Protein AF-X1UU98-F1 (afdb_monomer_lite)

pLDDT: mean 72.64, std 19.78, range [29.69, 97.69]

Radius of gyration: 30.03 Å; chains: 1; bounding box: 77×51×91 Å

Structure (mmCIF, N/CA/C/O backbone):
data_AF-X1UU98-F1
#
_entry.id   AF-X1UU98-F1
#
loop_
_atom_site.group_PDB
_atom_site.id
_atom_site.type_symbol
_atom_site.label_atom_id
_atom_site.label_alt_id
_atom_site.label_comp_id
_atom_site.label_asym_id
_atom_site.label_entity_id
_atom_site.label_seq_id
_atom_site.pdbx_PDB_ins_code
_atom_site.Cartn_x
_atom_site.Cartn_y
_atom_site.Cartn_z
_atom_site.occupancy
_atom_site.B_iso_or_equiv
_atom_site.auth_seq_id
_atom_site.auth_comp_id
_atom_site.auth_asym_id
_atom_site.auth_atom_id
_atom_site.pdbx_PDB_model_num
ATOM 1 N N . PRO A 1 1 ? 15.922 -16.861 -29.440 1.00 35.81 1 PRO A N 1
ATOM 2 C CA . PRO A 1 1 ? 16.229 -16.185 -28.161 1.00 35.81 1 PRO A CA 1
ATOM 3 C C . PRO A 1 1 ? 14.905 -15.718 -27.555 1.00 35.81 1 PRO A C 1
ATOM 5 O O . PRO A 1 1 ? 14.599 -14.540 -27.537 1.00 35.81 1 PRO A O 1
ATOM 8 N N . ASP A 1 2 ? 14.076 -16.693 -27.187 1.00 35.41 2 ASP A N 1
ATOM 9 C CA . ASP A 1 2 ? 12.706 -16.476 -26.714 1.00 35.41 2 ASP A CA 1
ATOM 10 C C . ASP A 1 2 ? 12.475 -17.437 -25.549 1.00 35.41 2 ASP A C 1
ATOM 12 O O . ASP A 1 2 ? 11.678 -18.369 -25.625 1.00 35.41 2 ASP A O 1
ATOM 16 N N . THR A 1 3 ? 13.275 -17.284 -24.499 1.00 32.78 3 THR A N 1
ATOM 17 C CA . THR A 1 3 ? 13.065 -17.999 -23.241 1.00 32.78 3 THR A CA 1
ATOM 18 C C . THR A 1 3 ? 12.700 -16.975 -22.182 1.00 32.78 3 THR A C 1
ATOM 20 O O . THR A 1 3 ? 13.542 -16.118 -21.908 1.00 32.78 3 THR A O 1
ATOM 23 N N . PRO A 1 4 ? 11.493 -17.042 -21.591 1.00 39.41 4 PRO A N 1
ATOM 24 C CA . PRO A 1 4 ? 11.226 -16.325 -20.355 1.00 39.41 4 PRO A CA 1
ATOM 25 C C . PRO A 1 4 ? 12.237 -16.802 -19.307 1.00 39.41 4 PRO A C 1
ATOM 27 O O . PRO A 1 4 ? 12.375 -18.004 -19.067 1.00 39.41 4 PRO A O 1
ATOM 30 N N . PHE A 1 5 ? 12.991 -15.869 -18.733 1.00 39.44 5 PHE A N 1
ATOM 31 C CA . PHE A 1 5 ? 13.773 -16.115 -17.527 1.00 39.44 5 PHE A CA 1
ATOM 32 C C . PHE A 1 5 ? 12.984 -15.552 -16.349 1.00 39.44 5 PHE A C 1
ATOM 34 O O . PHE A 1 5 ? 12.729 -14.350 -16.301 1.00 39.44 5 PHE A O 1
ATOM 41 N N . GLY A 1 6 ? 12.585 -16.436 -15.433 1.00 40.72 6 GLY A N 1
ATOM 42 C CA . GLY A 1 6 ? 11.852 -16.080 -14.222 1.00 40.72 6 GLY A CA 1
ATOM 43 C C . GLY A 1 6 ? 11.025 -17.237 -13.667 1.00 40.72 6 GLY A C 1
ATOM 44 O O . GLY A 1 6 ? 10.451 -18.024 -14.420 1.00 40.72 6 GLY A O 1
ATOM 45 N N . SER A 1 7 ? 10.979 -17.357 -12.343 1.00 44.06 7 SER A N 1
ATOM 46 C CA . SER A 1 7 ? 9.926 -18.083 -11.637 1.00 44.06 7 SER A CA 1
ATOM 47 C C . SER A 1 7 ? 9.093 -17.077 -10.850 1.00 44.06 7 SER A C 1
ATOM 49 O O . SER A 1 7 ? 9.634 -16.186 -10.212 1.00 44.06 7 SER A O 1
ATOM 51 N N . ALA A 1 8 ? 7.777 -17.234 -10.971 1.00 42.72 8 ALA A N 1
ATOM 52 C CA . ALA A 1 8 ? 6.618 -16.650 -10.288 1.00 42.72 8 ALA A CA 1
ATOM 53 C C . ALA A 1 8 ? 6.578 -15.174 -9.766 1.00 42.72 8 ALA A C 1
ATOM 55 O O . ALA A 1 8 ? 5.650 -14.932 -9.006 1.00 42.72 8 ALA A O 1
ATOM 56 N N . THR A 1 9 ? 7.515 -14.238 -10.019 1.00 46.34 9 THR A N 1
ATOM 57 C CA . THR A 1 9 ? 7.273 -12.761 -9.891 1.00 46.34 9 THR A CA 1
ATOM 58 C C . THR A 1 9 ? 8.277 -11.861 -10.658 1.00 46.34 9 THR A C 1
ATOM 60 O O . THR A 1 9 ? 8.446 -10.693 -10.305 1.00 46.34 9 THR A O 1
ATOM 63 N N . GLU A 1 10 ? 8.982 -12.341 -11.685 1.00 46.78 10 GLU A N 1
ATOM 64 C CA . GLU A 1 10 ? 9.707 -11.465 -12.633 1.00 46.78 10 GLU A CA 1
ATOM 65 C C . GLU A 1 10 ? 9.750 -12.123 -14.009 1.00 46.78 10 GLU A C 1
ATOM 67 O O . GLU A 1 10 ? 9.943 -13.334 -14.105 1.00 46.78 10 GLU A O 1
ATOM 72 N N . VAL A 1 11 ? 9.629 -11.317 -15.069 1.00 52.09 11 VAL A N 1
ATOM 73 C CA . VAL A 1 11 ? 10.076 -11.713 -16.409 1.00 52.09 11 VAL A CA 1
ATOM 74 C C . VAL A 1 11 ? 11.003 -10.666 -16.979 1.00 52.09 11 VAL A C 1
ATOM 76 O O . VAL A 1 11 ? 10.609 -9.517 -17.177 1.00 52.09 11 VAL A O 1
ATOM 79 N N . ALA A 1 12 ? 12.202 -11.105 -17.343 1.00 56.75 12 ALA A N 1
ATOM 80 C CA . ALA A 1 12 ? 13.053 -10.370 -18.260 1.00 56.75 12 ALA A CA 1
ATOM 81 C C . ALA A 1 12 ? 12.801 -10.850 -19.696 1.00 56.75 12 ALA A C 1
ATOM 83 O O . ALA A 1 12 ? 12.778 -12.056 -19.970 1.00 56.75 12 ALA A O 1
ATOM 84 N N . THR A 1 13 ? 12.639 -9.909 -20.628 1.00 49.53 13 THR A N 1
ATOM 85 C CA . THR A 1 13 ? 12.682 -10.211 -22.065 1.00 49.53 13 THR A CA 1
ATOM 86 C C . THR A 1 13 ? 13.890 -9.532 -22.678 1.00 49.53 13 THR A C 1
ATOM 88 O O . THR A 1 13 ? 13.996 -8.307 -22.639 1.00 49.53 13 THR A O 1
ATOM 91 N N . GLU A 1 14 ? 14.766 -10.328 -23.281 1.00 52.34 14 GLU A N 1
ATOM 92 C CA . GLU A 1 14 ? 15.944 -9.838 -23.989 1.00 52.34 14 GLU A CA 1
ATOM 93 C C . GLU A 1 14 ? 15.812 -10.112 -25.488 1.00 52.34 14 GLU A C 1
ATOM 95 O O . GLU A 1 14 ? 15.495 -11.222 -25.928 1.00 52.34 14 GLU A O 1
ATOM 100 N N . LYS A 1 15 ? 16.118 -9.095 -26.284 1.00 48.56 15 LYS A N 1
ATOM 101 C CA . LYS A 1 15 ? 16.523 -9.226 -27.686 1.00 48.56 15 LYS A CA 1
ATOM 102 C C . LYS A 1 15 ? 17.927 -8.633 -27.779 1.00 48.56 15 LYS A C 1
ATOM 104 O O . LYS A 1 15 ? 18.286 -7.846 -26.918 1.00 48.56 15 LYS A O 1
ATOM 109 N N . ILE A 1 16 ? 18.734 -9.037 -28.768 1.00 50.56 16 ILE A N 1
ATOM 110 C CA . ILE A 1 16 ? 20.106 -8.515 -28.942 1.00 50.56 16 ILE A CA 1
ATOM 111 C C . ILE A 1 16 ? 20.083 -6.993 -28.752 1.00 50.56 16 ILE A C 1
ATOM 113 O O . ILE A 1 16 ? 19.376 -6.308 -29.489 1.00 50.56 16 ILE A O 1
ATOM 117 N N . ASP A 1 17 ? 20.811 -6.543 -27.732 1.00 55.06 17 ASP A N 1
ATOM 118 C CA . ASP A 1 17 ? 20.984 -5.158 -27.301 1.00 55.06 17 ASP A CA 1
ATOM 119 C C . ASP A 1 17 ? 19.765 -4.467 -26.643 1.00 55.06 17 ASP A C 1
ATOM 121 O O . ASP A 1 17 ? 19.939 -3.406 -26.073 1.00 55.06 17 ASP A O 1
ATOM 125 N N . GLU A 1 18 ? 18.570 -5.066 -26.572 1.00 67.25 18 GLU A N 1
ATOM 126 C CA . GLU A 1 18 ? 17.388 -4.489 -25.899 1.00 67.25 18 GLU A CA 1
ATOM 127 C C . GLU A 1 18 ? 17.042 -5.273 -24.612 1.00 67.25 18 GLU A C 1
ATOM 129 O O . GLU A 1 18 ? 16.647 -6.444 -24.678 1.00 67.25 18 GLU A O 1
ATOM 134 N N . SER A 1 19 ? 17.147 -4.632 -23.438 1.00 71.50 19 SER A N 1
ATOM 135 C CA . SER A 1 19 ? 16.785 -5.231 -22.141 1.00 71.50 19 SER A CA 1
ATOM 136 C C . SER A 1 19 ? 15.526 -4.600 -21.551 1.00 71.50 19 SER A C 1
ATOM 138 O O . SER A 1 19 ? 15.464 -3.384 -21.351 1.00 71.50 19 SER A O 1
ATOM 140 N N . ARG A 1 20 ? 14.539 -5.444 -21.238 1.00 85.12 20 ARG A N 1
ATOM 141 C CA . ARG A 1 20 ? 13.301 -5.073 -20.545 1.00 85.12 20 ARG A CA 1
ATOM 142 C C . ARG A 1 20 ? 13.088 -5.990 -19.355 1.00 85.12 20 ARG A C 1
ATOM 144 O O . ARG A 1 20 ? 13.291 -7.200 -19.483 1.00 85.12 20 ARG A O 1
ATOM 151 N N . SER A 1 21 ? 12.647 -5.434 -18.233 1.00 86.75 21 SER A N 1
ATOM 152 C CA . SER A 1 21 ? 12.260 -6.228 -17.066 1.00 86.75 21 SER A CA 1
ATOM 153 C C . SER A 1 21 ? 10.920 -5.764 -16.507 1.00 86.75 21 SER A C 1
ATOM 155 O O . SER A 1 21 ? 10.651 -4.564 -16.424 1.00 86.75 21 SER A O 1
ATOM 157 N N . LEU A 1 22 ? 10.071 -6.732 -16.174 1.00 90.56 22 LEU A N 1
ATOM 158 C CA . LEU A 1 22 ? 8.720 -6.532 -15.673 1.00 90.56 22 LEU A CA 1
ATOM 159 C C . LEU A 1 22 ? 8.661 -6.895 -14.191 1.00 90.56 22 LEU A C 1
ATOM 161 O O . LEU A 1 22 ? 9.192 -7.927 -13.778 1.00 90.56 22 LEU A O 1
ATOM 165 N N . ILE A 1 23 ? 7.937 -6.097 -13.411 1.00 90.81 23 ILE A N 1
ATOM 166 C CA . ILE A 1 23 ? 7.688 -6.357 -11.993 1.00 90.81 23 ILE A CA 1
ATOM 167 C C . ILE A 1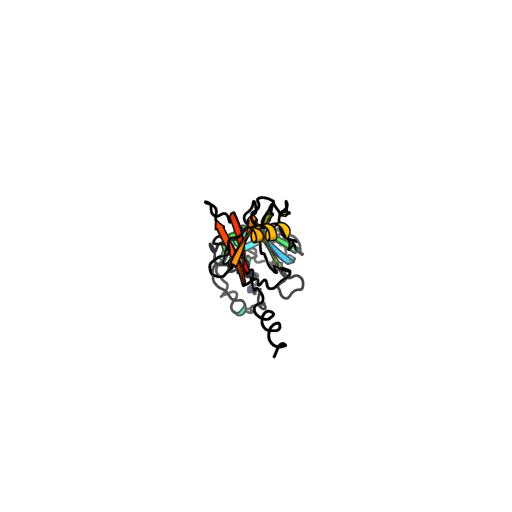 23 ? 6.223 -6.107 -11.646 1.00 90.81 23 ILE A C 1
ATOM 169 O O . ILE A 1 23 ? 5.622 -5.129 -12.090 1.00 90.81 23 ILE A O 1
ATOM 173 N N . HIS A 1 24 ? 5.643 -6.977 -10.824 1.00 92.06 24 HIS A N 1
ATOM 174 C CA . HIS A 1 24 ? 4.277 -6.839 -10.322 1.00 92.06 24 HIS A CA 1
ATOM 175 C C . HIS A 1 24 ? 4.224 -7.190 -8.838 1.00 92.06 24 HIS A C 1
ATOM 177 O O . HIS A 1 24 ? 4.896 -8.114 -8.385 1.00 92.06 24 HIS A O 1
ATOM 183 N N . PHE A 1 25 ? 3.430 -6.422 -8.096 1.00 89.81 25 PHE A N 1
ATOM 184 C CA . PHE A 1 25 ? 3.112 -6.678 -6.699 1.00 89.81 25 PHE A CA 1
ATOM 185 C C . PHE A 1 25 ? 1.601 -6.810 -6.568 1.00 89.81 25 PHE A C 1
ATOM 187 O O . PHE A 1 25 ? 0.848 -6.028 -7.158 1.00 89.81 25 PHE A O 1
ATOM 194 N N . ASP A 1 26 ? 1.174 -7.784 -5.774 1.00 87.75 26 ASP A N 1
ATOM 195 C CA . ASP A 1 26 ? -0.219 -7.909 -5.379 1.00 87.75 26 ASP A CA 1
ATOM 196 C C . ASP A 1 26 ? -0.579 -6.777 -4.405 1.00 87.75 26 ASP A C 1
ATOM 198 O O . ASP A 1 26 ? 0.078 -6.590 -3.380 1.00 87.75 26 ASP A O 1
ATOM 202 N N . LEU A 1 27 ? -1.602 -6.004 -4.766 1.00 83.44 27 LEU A N 1
ATOM 203 C CA . LEU A 1 27 ? -2.121 -4.881 -3.984 1.00 83.44 27 LEU A CA 1
ATOM 204 C C . LEU A 1 27 ? -3.529 -5.160 -3.442 1.00 83.44 27 LEU A C 1
ATOM 206 O O . LEU A 1 27 ? -4.160 -4.238 -2.939 1.00 83.44 27 LEU A O 1
ATOM 210 N N . SER A 1 28 ? -4.017 -6.404 -3.518 1.00 78.00 28 SER A N 1
ATOM 211 C CA . SER A 1 28 ? -5.353 -6.792 -3.035 1.00 78.00 28 SER A CA 1
ATOM 212 C C . SER A 1 28 ? -5.593 -6.404 -1.574 1.00 78.00 28 SER A C 1
ATOM 214 O O . SER A 1 28 ? -6.658 -5.903 -1.234 1.00 78.00 28 SER A O 1
ATOM 216 N N . ASN A 1 29 ? -4.563 -6.490 -0.728 1.00 68.62 29 ASN A N 1
ATOM 217 C CA . ASN A 1 29 ? -4.624 -6.039 0.668 1.00 68.62 29 ASN A CA 1
ATOM 218 C C . ASN A 1 29 ? -4.891 -4.529 0.841 1.00 68.62 29 ASN A C 1
ATOM 220 O O . ASN A 1 29 ? -5.190 -4.104 1.950 1.00 68.62 29 ASN A O 1
ATOM 224 N N . PHE A 1 30 ? -4.757 -3.717 -0.214 1.00 68.31 30 PHE A N 1
ATOM 225 C CA . PHE A 1 30 ? -5.083 -2.286 -0.211 1.00 68.31 30 PHE A CA 1
ATOM 226 C C . PHE A 1 30 ? -6.437 -1.970 -0.861 1.00 68.31 30 PHE A C 1
ATOM 228 O O . PHE A 1 30 ? -6.972 -0.885 -0.637 1.00 68.31 30 PHE A O 1
ATOM 235 N N . THR A 1 31 ? -6.980 -2.887 -1.666 1.00 63.38 31 THR A N 1
ATOM 236 C CA . THR A 1 31 ? -8.241 -2.704 -2.404 1.00 63.38 31 THR A CA 1
ATOM 237 C C . THR A 1 31 ? -9.418 -3.437 -1.754 1.00 63.38 31 THR A C 1
ATOM 239 O O . THR A 1 31 ? -10.550 -2.977 -1.858 1.00 63.38 31 THR A O 1
ATOM 242 N N . ASP A 1 32 ? -9.170 -4.527 -1.021 1.00 55.12 32 ASP A N 1
ATOM 243 C CA . ASP A 1 32 ? -10.199 -5.356 -0.377 1.00 55.12 32 ASP A CA 1
ATOM 244 C C . ASP A 1 32 ? -10.402 -4.997 1.105 1.00 55.12 32 ASP A C 1
ATOM 246 O O . ASP A 1 32 ? -10.281 -5.840 1.998 1.00 55.12 32 ASP A O 1
ATOM 250 N N . PHE A 1 33 ? -10.754 -3.740 1.394 1.00 55.50 33 PHE A N 1
ATOM 251 C CA . PHE A 1 33 ? -11.259 -3.374 2.720 1.00 55.50 33 PHE A CA 1
ATOM 252 C C . PHE A 1 33 ? -12.794 -3.395 2.724 1.00 55.50 33 PHE A C 1
ATOM 254 O O . PHE A 1 33 ? -13.416 -2.417 2.313 1.00 55.50 33 PHE A O 1
ATOM 261 N N . PRO A 1 34 ? -13.447 -4.457 3.244 1.00 47.75 34 PRO A N 1
ATOM 262 C CA . PRO A 1 34 ? -14.905 -4.619 3.172 1.00 47.75 34 PRO A CA 1
ATOM 263 C C . PRO A 1 34 ? -15.712 -3.522 3.890 1.00 47.75 34 PRO A C 1
ATOM 265 O O . PRO A 1 34 ? -16.926 -3.445 3.716 1.00 47.75 34 PRO A O 1
ATOM 268 N N . TYR A 1 35 ? -15.057 -2.667 4.683 1.00 48.00 35 TYR A N 1
ATOM 269 C CA . TYR A 1 35 ? -15.698 -1.624 5.489 1.00 48.00 35 TYR A CA 1
ATOM 270 C C . TYR A 1 35 ? -15.281 -0.190 5.120 1.00 48.00 35 TYR A C 1
ATOM 272 O O . TYR A 1 35 ? -15.937 0.763 5.547 1.00 48.00 35 TYR A O 1
ATOM 280 N N . LEU A 1 36 ? -14.246 -0.016 4.290 1.00 49.19 36 LEU A N 1
ATOM 281 C CA . LEU A 1 36 ? -13.848 1.284 3.750 1.00 49.19 36 LEU A CA 1
ATOM 282 C C . LEU A 1 36 ? -14.448 1.417 2.349 1.00 49.19 36 LEU A C 1
ATOM 284 O O . LEU A 1 36 ? -13.932 0.885 1.377 1.00 49.19 36 LEU A O 1
ATOM 288 N N . HIS A 1 37 ? -15.544 2.167 2.229 1.00 52.00 37 HIS A N 1
ATOM 289 C CA . HIS A 1 37 ? -16.114 2.546 0.926 1.00 52.00 37 HIS A CA 1
ATOM 290 C C . HIS A 1 37 ? -15.257 3.605 0.189 1.00 52.00 37 HIS A C 1
ATOM 292 O O . HIS A 1 37 ? -15.753 4.283 -0.713 1.00 52.00 37 HIS A O 1
ATOM 298 N N . GLN A 1 38 ? -13.992 3.785 0.582 1.00 55.06 38 GLN A N 1
ATOM 299 C CA . GLN A 1 38 ? -13.027 4.657 -0.080 1.00 55.06 38 GLN A CA 1
ATOM 300 C C . GLN A 1 38 ? -11.674 3.950 -0.223 1.00 55.06 38 GLN A C 1
ATOM 302 O O . GLN A 1 38 ? -11.301 3.191 0.674 1.00 55.06 38 GLN A O 1
ATOM 307 N N . PRO A 1 39 ? -10.939 4.199 -1.324 1.00 58.34 39 PRO A N 1
ATOM 308 C CA . PRO A 1 39 ? -9.587 3.686 -1.483 1.00 58.34 39 PRO A CA 1
ATOM 309 C C . PRO A 1 39 ? -8.693 4.172 -0.346 1.00 58.34 39 PRO A C 1
ATOM 311 O O . PRO A 1 39 ? -8.837 5.305 0.108 1.00 58.34 39 PRO A O 1
ATOM 314 N N . VAL A 1 40 ? -7.740 3.341 0.072 1.00 68.00 40 VAL A N 1
ATOM 315 C CA . VAL A 1 40 ? -6.662 3.796 0.954 1.00 68.00 40 VAL A CA 1
ATOM 316 C C . VAL A 1 40 ? -5.903 4.928 0.259 1.00 68.00 40 VAL A C 1
ATOM 318 O O . VAL A 1 40 ? -5.412 4.752 -0.861 1.00 68.00 40 VAL A O 1
ATOM 321 N N . ASP A 1 41 ? -5.782 6.076 0.927 1.00 77.38 41 ASP A N 1
ATOM 322 C CA . ASP A 1 41 ? -4.959 7.178 0.438 1.00 77.38 41 ASP A CA 1
ATOM 323 C C . ASP A 1 41 ? -3.479 6.790 0.554 1.00 77.38 41 ASP A C 1
ATOM 325 O O . ASP A 1 41 ? -2.930 6.587 1.641 1.00 77.38 41 ASP A O 1
ATOM 329 N N . VAL A 1 42 ? -2.834 6.640 -0.603 1.00 85.88 42 VAL A N 1
ATOM 330 C CA . VAL A 1 42 ? -1.399 6.363 -0.706 1.00 85.88 42 VAL A CA 1
ATOM 331 C C . VAL A 1 42 ? -0.637 7.680 -0.572 1.00 85.88 42 VAL A C 1
ATOM 333 O O . VAL A 1 42 ? -0.551 8.443 -1.534 1.00 85.88 42 VAL A O 1
ATOM 336 N N . ASP A 1 43 ? -0.048 7.913 0.600 1.00 86.06 43 ASP A N 1
ATOM 337 C CA . ASP A 1 43 ? 0.777 9.095 0.884 1.00 86.06 43 ASP A CA 1
ATOM 338 C C . ASP A 1 43 ? 2.139 9.009 0.196 1.00 86.06 43 ASP A C 1
ATOM 340 O O . ASP A 1 43 ? 2.614 9.967 -0.418 1.00 86.06 43 ASP A O 1
ATOM 344 N N . GLN A 1 44 ? 2.778 7.840 0.293 1.00 89.00 44 GLN A N 1
ATOM 345 C CA . GLN A 1 44 ? 4.065 7.568 -0.333 1.00 89.00 44 GLN A CA 1
ATOM 346 C C . GLN A 1 44 ? 4.131 6.106 -0.764 1.00 89.00 44 GLN A C 1
ATOM 348 O O . GLN A 1 44 ? 3.712 5.198 -0.045 1.00 89.00 44 GLN A O 1
ATOM 353 N N . SER A 1 45 ? 4.704 5.852 -1.936 1.00 92.75 45 SER A N 1
ATOM 354 C CA . SER A 1 45 ? 5.038 4.500 -2.365 1.00 92.75 45 SER A CA 1
ATOM 355 C C . SER A 1 45 ? 6.415 4.457 -3.009 1.00 92.75 45 SER A C 1
ATOM 357 O O . SER A 1 45 ? 6.694 5.167 -3.975 1.00 92.75 45 SER A O 1
ATOM 359 N N . THR A 1 46 ? 7.264 3.583 -2.476 1.00 94.62 46 THR A N 1
ATOM 360 C CA . THR A 1 46 ? 8.646 3.394 -2.907 1.00 94.62 46 THR A CA 1
ATOM 361 C C . THR A 1 46 ? 8.856 1.950 -3.333 1.00 94.62 46 THR A C 1
ATOM 363 O O . THR A 1 46 ? 8.762 1.025 -2.525 1.00 94.62 46 THR A O 1
ATOM 366 N N . LEU A 1 47 ? 9.206 1.758 -4.599 1.00 93.88 47 LEU A N 1
ATOM 367 C CA . LEU A 1 47 ? 9.707 0.500 -5.121 1.00 93.88 47 LEU A CA 1
ATOM 368 C C . LEU A 1 47 ? 11.215 0.414 -4.860 1.00 93.88 47 LEU A C 1
ATOM 370 O O . LEU A 1 47 ? 11.998 1.187 -5.405 1.00 93.88 47 LEU A O 1
ATOM 374 N N . LYS A 1 48 ? 11.628 -0.537 -4.029 1.00 93.56 48 LYS A N 1
ATOM 375 C CA . LYS A 1 48 ? 13.025 -0.820 -3.714 1.00 93.56 48 LYS A CA 1
ATOM 376 C C . LYS A 1 48 ? 13.508 -2.013 -4.510 1.00 93.56 48 LYS A C 1
ATOM 378 O O . LYS A 1 48 ? 12.977 -3.114 -4.371 1.00 93.56 48 LYS A O 1
ATOM 383 N N . ILE A 1 49 ? 14.565 -1.815 -5.282 1.00 91.25 49 ILE A N 1
ATOM 384 C CA . ILE A 1 49 ? 15.213 -2.881 -6.046 1.00 91.25 49 ILE A CA 1
ATOM 385 C C . ILE A 1 49 ? 16.701 -2.927 -5.730 1.00 91.25 49 ILE A C 1
ATOM 387 O O . ILE A 1 49 ? 17.320 -1.903 -5.444 1.00 91.25 49 ILE A O 1
ATOM 391 N N . TYR A 1 50 ? 17.284 -4.122 -5.772 1.00 89.38 50 TYR A N 1
ATOM 392 C CA . TYR A 1 50 ? 18.718 -4.296 -5.583 1.00 89.38 50 TYR A CA 1
ATOM 393 C C . TYR A 1 50 ? 19.408 -4.423 -6.938 1.00 89.38 50 TYR A C 1
ATOM 395 O O . TYR A 1 50 ? 19.337 -5.459 -7.596 1.00 89.38 50 TYR A O 1
ATOM 403 N N . VAL A 1 51 ? 20.070 -3.351 -7.351 1.00 89.62 51 VAL A N 1
ATOM 404 C CA . VAL A 1 51 ? 20.786 -3.237 -8.619 1.00 89.62 51 VAL A CA 1
ATOM 405 C C . VAL A 1 51 ? 22.081 -4.034 -8.537 1.00 89.62 51 VAL A C 1
ATOM 407 O O . VAL A 1 51 ? 22.926 -3.772 -7.682 1.00 89.62 51 VAL A O 1
ATOM 410 N N . THR A 1 52 ? 22.249 -5.010 -9.420 1.00 87.38 52 THR A N 1
ATOM 411 C CA . THR A 1 52 ? 23.430 -5.885 -9.450 1.00 87.38 52 THR A CA 1
ATOM 412 C C . THR A 1 52 ? 24.455 -5.441 -10.473 1.00 87.38 52 THR A C 1
ATOM 414 O O . THR A 1 52 ? 25.641 -5.727 -10.319 1.00 87.38 52 THR A O 1
ATOM 417 N N . GLU A 1 53 ? 24.014 -4.730 -11.505 1.00 83.88 53 GLU A N 1
ATOM 418 C CA . GLU A 1 53 ? 24.881 -4.286 -12.578 1.00 83.88 53 GLU A CA 1
ATOM 419 C C . GLU A 1 53 ? 24.360 -2.980 -13.174 1.00 83.88 53 GLU A C 1
ATOM 421 O O . GLU A 1 53 ? 23.192 -2.864 -13.544 1.00 83.88 53 GLU A O 1
ATOM 426 N N . VAL A 1 54 ? 25.264 -2.009 -13.275 1.00 81.25 54 VAL A N 1
ATOM 427 C CA . VAL A 1 54 ? 25.065 -0.748 -13.986 1.00 81.25 54 VAL A CA 1
ATOM 428 C C . VAL A 1 54 ? 26.117 -0.711 -15.085 1.00 81.25 54 VAL A C 1
ATOM 430 O O . VAL A 1 54 ? 27.300 -0.514 -14.797 1.00 81.25 54 VAL A O 1
ATOM 433 N N . ARG A 1 55 ? 25.721 -0.957 -16.337 1.00 75.44 55 ARG A N 1
ATOM 434 C CA . ARG A 1 55 ? 26.612 -0.776 -17.488 1.00 75.44 55 ARG A CA 1
ATOM 435 C C . ARG A 1 55 ? 26.337 0.583 -18.105 1.00 75.44 55 ARG A C 1
ATOM 437 O O . ARG A 1 55 ? 25.280 0.809 -18.674 1.00 75.44 55 ARG A O 1
ATOM 444 N N . GLY A 1 56 ? 27.290 1.492 -17.930 1.00 61.59 56 GLY A N 1
ATOM 445 C CA . GLY A 1 56 ? 27.258 2.796 -18.577 1.00 61.59 56 GLY A CA 1
ATOM 446 C C . GLY A 1 56 ? 27.770 2.736 -20.012 1.00 61.59 56 GLY A C 1
ATOM 447 O O . GLY A 1 56 ? 28.460 1.794 -20.416 1.00 61.59 56 GLY A O 1
ATOM 448 N N . HIS A 1 57 ? 27.486 3.806 -20.748 1.00 57.22 57 HIS A N 1
ATOM 449 C CA . HIS A 1 57 ? 28.209 4.133 -21.966 1.00 57.22 57 HIS A CA 1
ATOM 450 C C . HIS A 1 57 ? 29.712 4.215 -21.662 1.00 57.22 57 HIS A C 1
ATOM 452 O O . HIS A 1 57 ? 30.121 4.700 -20.607 1.00 57.22 57 HIS A O 1
ATOM 458 N N . THR A 1 58 ? 30.562 3.784 -22.597 1.00 54.94 58 THR A N 1
ATOM 459 C CA . THR A 1 58 ? 32.013 4.028 -22.501 1.00 54.94 58 THR A CA 1
ATOM 460 C C . THR A 1 58 ? 32.360 5.522 -22.505 1.00 54.94 58 THR A C 1
ATOM 462 O O . THR A 1 58 ? 33.479 5.869 -22.143 1.00 54.94 58 THR A O 1
ATOM 465 N N . ASP A 1 59 ? 31.390 6.381 -22.841 1.00 53.41 59 ASP A N 1
ATOM 466 C CA . ASP A 1 59 ? 31.501 7.834 -22.909 1.00 53.41 59 ASP A CA 1
ATOM 467 C C . ASP A 1 59 ? 30.378 8.500 -22.071 1.00 53.41 59 ASP A C 1
ATOM 469 O O . ASP A 1 59 ? 29.291 8.769 -22.566 1.00 53.41 59 ASP A O 1
ATOM 473 N N . GLU A 1 60 ? 30.645 8.712 -20.779 1.00 51.03 60 GLU A N 1
ATOM 474 C CA . GLU A 1 60 ? 30.059 9.697 -19.833 1.00 51.03 60 GLU A CA 1
ATOM 475 C C . GLU A 1 60 ? 28.530 9.884 -19.647 1.00 51.03 60 GLU A C 1
ATOM 477 O O . GLU A 1 60 ? 28.157 10.638 -18.747 1.00 51.03 60 GLU A O 1
ATOM 482 N N . SER A 1 61 ? 27.623 9.215 -20.364 1.00 57.00 61 SER A N 1
ATOM 483 C CA . SER A 1 61 ? 26.191 9.241 -20.010 1.00 57.00 61 SER A CA 1
ATOM 484 C C . SER A 1 61 ? 25.824 8.093 -19.062 1.00 57.00 61 SER A C 1
ATOM 486 O O . SER A 1 61 ? 26.018 6.913 -19.366 1.00 57.00 61 SER A O 1
ATOM 488 N N . GLU A 1 62 ? 25.320 8.453 -17.879 1.00 63.38 62 GLU A N 1
ATOM 489 C CA . GLU A 1 62 ? 24.706 7.531 -16.915 1.00 63.38 62 GLU A CA 1
ATOM 490 C C . GLU A 1 62 ? 23.606 6.713 -17.616 1.00 63.38 62 GLU A C 1
ATOM 492 O O . GLU A 1 62 ? 22.890 7.284 -18.440 1.00 63.38 62 GLU A O 1
ATOM 497 N N . PRO A 1 63 ? 23.446 5.404 -17.337 1.00 67.75 63 PRO A N 1
ATOM 498 C CA . PRO A 1 63 ? 22.386 4.632 -17.967 1.00 67.75 63 PRO A CA 1
ATOM 499 C C . PRO A 1 63 ? 21.028 5.176 -17.524 1.00 67.75 63 PRO A C 1
ATOM 501 O O . PRO A 1 63 ? 20.672 5.172 -16.338 1.00 67.75 63 PRO A O 1
ATOM 504 N N . GLU A 1 64 ? 20.300 5.674 -18.514 1.00 81.38 64 GLU A N 1
ATOM 505 C CA . GLU A 1 64 ? 18.944 6.179 -18.395 1.00 81.38 64 GLU A CA 1
ATOM 506 C C . GLU A 1 64 ? 17.996 4.987 -18.455 1.00 81.38 64 GLU A C 1
ATOM 508 O O . GLU A 1 64 ? 18.077 4.179 -19.373 1.00 81.38 64 GLU A O 1
ATOM 513 N N . ILE A 1 65 ? 17.107 4.847 -17.479 1.00 86.25 65 ILE A N 1
ATOM 514 C CA . ILE A 1 65 ? 16.088 3.803 -17.481 1.00 86.25 65 ILE A CA 1
ATOM 515 C C . ILE A 1 65 ? 14.731 4.473 -17.427 1.00 86.25 65 ILE A C 1
ATOM 517 O O . ILE A 1 65 ? 14.413 5.228 -16.503 1.00 86.25 65 ILE A O 1
ATOM 521 N N . ASP A 1 66 ? 13.919 4.162 -18.422 1.00 91.69 66 ASP A N 1
ATOM 522 C CA . ASP A 1 66 ? 12.539 4.588 -18.465 1.00 91.69 66 ASP A CA 1
ATOM 523 C C . ASP A 1 66 ? 11.677 3.627 -17.649 1.00 91.69 66 ASP A C 1
ATOM 525 O O . ASP A 1 66 ? 11.725 2.403 -17.823 1.00 91.69 66 ASP A O 1
ATOM 529 N N . LEU A 1 67 ? 10.840 4.200 -16.788 1.00 94.50 67 LEU A N 1
ATOM 530 C CA . LEU A 1 67 ? 9.801 3.486 -16.072 1.00 94.50 67 LEU A CA 1
ATOM 531 C C . LEU A 1 67 ? 8.466 3.654 -16.797 1.00 94.50 67 LEU A C 1
ATOM 533 O O . LEU A 1 67 ? 8.007 4.768 -17.074 1.00 94.50 67 LEU A O 1
ATOM 537 N N . TYR A 1 68 ? 7.801 2.532 -17.041 1.00 96.75 68 TYR A N 1
ATOM 538 C CA . TYR A 1 68 ? 6.470 2.478 -17.625 1.00 96.75 68 TYR A CA 1
ATOM 539 C C . TYR A 1 68 ? 5.500 1.758 -16.690 1.00 96.75 68 TYR A C 1
ATOM 541 O O . TYR A 1 68 ? 5.883 0.849 -15.956 1.00 96.75 68 TYR A O 1
ATOM 549 N N . ARG A 1 69 ? 4.214 2.109 -16.776 1.00 97.38 69 ARG A N 1
ATOM 550 C CA . ARG A 1 69 ? 3.135 1.237 -16.290 1.00 97.38 69 ARG A CA 1
ATOM 551 C C . ARG A 1 69 ? 2.737 0.255 -17.385 1.00 97.38 69 ARG A C 1
ATOM 553 O O . ARG A 1 69 ? 2.693 0.625 -18.564 1.00 97.38 69 ARG A O 1
ATOM 560 N N . ILE A 1 70 ? 2.367 -0.954 -16.990 1.00 97.19 70 ILE A N 1
ATOM 561 C CA . ILE A 1 70 ? 1.852 -1.974 -17.902 1.00 97.19 70 ILE A CA 1
ATOM 562 C C . ILE A 1 70 ? 0.343 -1.763 -18.116 1.00 97.19 70 ILE A C 1
ATOM 564 O O . ILE A 1 70 ? -0.395 -1.471 -17.177 1.00 97.19 70 ILE A O 1
ATOM 568 N N . THR A 1 71 ? -0.128 -1.865 -19.364 1.00 97.69 71 THR A N 1
ATOM 569 C CA . THR A 1 71 ? -1.525 -1.569 -19.755 1.00 97.69 71 THR A CA 1
ATOM 570 C C . THR A 1 71 ? -2.262 -2.735 -20.410 1.00 97.69 71 THR A C 1
ATOM 572 O O . THR A 1 71 ? -3.458 -2.624 -20.675 1.00 97.69 71 THR A O 1
ATOM 575 N N . SER A 1 72 ? -1.595 -3.867 -20.647 1.00 96.12 72 SER A N 1
ATOM 576 C CA . SER A 1 72 ? -2.241 -5.106 -21.093 1.00 96.12 72 SER A CA 1
ATOM 577 C C . SER A 1 72 ? -1.820 -6.290 -20.234 1.00 96.12 72 SER A C 1
ATOM 579 O O . SER A 1 72 ? -0.684 -6.341 -19.767 1.00 96.12 72 SER A O 1
ATOM 581 N N . ALA A 1 73 ? -2.722 -7.256 -20.068 1.00 92.56 73 ALA A N 1
ATOM 582 C CA . ALA A 1 73 ? -2.455 -8.463 -19.298 1.00 92.56 73 ALA A CA 1
ATOM 583 C C . ALA A 1 73 ? -1.202 -9.197 -19.798 1.00 92.56 73 ALA A C 1
ATOM 585 O O . ALA A 1 73 ? -0.935 -9.261 -21.000 1.00 92.56 73 ALA A O 1
ATOM 586 N N . TRP A 1 74 ? -0.470 -9.780 -18.858 1.00 92.06 74 TRP A N 1
ATOM 587 C CA . TRP A 1 74 ? 0.692 -10.614 -19.115 1.00 92.06 74 TRP A CA 1
ATOM 588 C C . TRP A 1 74 ? 0.761 -11.717 -18.063 1.00 92.06 74 TRP A C 1
ATOM 590 O O . TRP A 1 74 ? 0.073 -11.675 -17.045 1.00 92.06 74 TRP A O 1
ATOM 600 N N . ASN A 1 75 ? 1.556 -12.740 -18.341 1.00 84.69 75 ASN A N 1
ATOM 601 C CA . ASN A 1 75 ? 1.878 -13.773 -17.371 1.00 84.69 75 ASN A CA 1
ATOM 602 C C . ASN A 1 75 ? 3.323 -14.190 -17.577 1.00 84.69 75 ASN A C 1
ATOM 604 O O . ASN A 1 75 ? 3.861 -14.079 -18.680 1.00 84.69 75 ASN A O 1
ATOM 608 N N . GLU A 1 76 ? 3.935 -14.710 -16.527 1.00 76.38 76 GLU A N 1
ATOM 609 C CA . GLU A 1 76 ? 5.380 -14.856 -16.542 1.00 76.38 76 GLU A CA 1
ATOM 610 C C . GLU A 1 76 ? 5.888 -15.876 -17.560 1.00 76.38 76 GLU A C 1
ATOM 612 O O . GLU A 1 76 ? 6.894 -15.684 -18.235 1.00 76.38 76 GLU A O 1
ATOM 617 N N . THR A 1 77 ? 5.138 -16.959 -17.727 1.00 79.31 77 THR A N 1
ATOM 618 C CA . THR A 1 77 ? 5.504 -18.048 -18.636 1.00 79.31 77 THR A CA 1
ATOM 619 C C . THR A 1 77 ? 5.271 -17.721 -20.110 1.00 79.31 77 THR A C 1
ATOM 621 O O . THR A 1 77 ? 5.821 -18.387 -20.984 1.00 79.31 77 THR A O 1
ATOM 624 N N . GLY A 1 78 ? 4.421 -16.735 -20.398 1.00 80.75 78 GLY A N 1
ATOM 625 C CA . GLY A 1 78 ? 3.973 -16.382 -21.744 1.00 80.75 78 GLY A CA 1
ATOM 626 C C . GLY A 1 78 ? 4.606 -15.108 -22.290 1.00 80.75 78 GLY A C 1
ATOM 627 O O . GLY A 1 78 ? 4.466 -14.833 -23.483 1.00 80.75 78 GLY A O 1
ATOM 628 N N . THR A 1 79 ? 5.295 -14.337 -21.450 1.00 84.75 79 THR A N 1
ATOM 629 C CA . THR A 1 79 ? 5.963 -13.102 -21.854 1.00 84.75 79 THR A CA 1
ATOM 630 C C . THR A 1 79 ? 7.290 -13.415 -22.551 1.00 84.75 79 THR A C 1
ATOM 632 O O . THR A 1 79 ? 8.212 -13.997 -21.990 1.00 84.75 79 THR A O 1
ATOM 635 N N . THR A 1 80 ? 7.378 -13.018 -23.816 1.00 84.81 80 THR A N 1
ATOM 636 C CA . THR A 1 80 ? 8.566 -13.077 -24.679 1.00 84.81 80 THR A CA 1
ATOM 637 C C . THR A 1 80 ? 8.744 -11.714 -25.335 1.00 84.81 80 THR A C 1
ATOM 639 O O . THR A 1 80 ? 7.862 -10.860 -25.234 1.00 84.81 80 THR A O 1
ATOM 642 N N . TRP A 1 81 ? 9.820 -11.512 -26.096 1.00 83.81 81 TRP A N 1
ATOM 643 C CA . TRP A 1 81 ? 9.993 -10.272 -26.854 1.00 83.81 81 TRP A CA 1
ATOM 644 C C . TRP A 1 81 ? 8.771 -9.920 -27.725 1.00 83.81 81 TRP A C 1
ATOM 646 O O . TRP A 1 81 ? 8.336 -8.766 -27.785 1.00 83.81 81 TRP A O 1
ATOM 656 N N . ASN A 1 82 ? 8.199 -10.926 -28.393 1.00 85.75 82 ASN A N 1
ATOM 657 C CA . ASN A 1 82 ? 7.081 -10.759 -29.324 1.00 85.75 82 ASN A CA 1
ATOM 658 C C . ASN A 1 82 ? 5.711 -10.719 -28.634 1.00 85.75 82 ASN A C 1
ATOM 660 O O . ASN A 1 82 ? 4.747 -10.254 -29.236 1.00 85.75 82 ASN A O 1
ATOM 664 N N . THR A 1 83 ? 5.620 -11.202 -27.394 1.00 88.06 83 THR A N 1
ATOM 665 C CA . THR A 1 83 ? 4.380 -11.271 -26.600 1.00 88.06 83 THR A CA 1
ATOM 666 C C . THR A 1 83 ? 4.409 -10.356 -25.375 1.00 88.06 83 THR A C 1
ATOM 668 O O . THR A 1 83 ? 3.605 -10.523 -24.462 1.00 88.06 83 THR A O 1
ATOM 671 N N . ARG A 1 84 ? 5.332 -9.388 -25.343 1.00 88.94 84 ARG A N 1
ATOM 672 C CA . ARG A 1 84 ? 5.432 -8.394 -24.270 1.00 88.94 84 ARG A CA 1
ATOM 673 C C . ARG A 1 84 ? 4.157 -7.546 -24.175 1.00 88.94 84 ARG A C 1
ATOM 675 O O . ARG A 1 84 ? 3.507 -7.314 -25.203 1.00 88.94 84 ARG A O 1
ATOM 682 N N . PRO A 1 85 ? 3.799 -7.064 -22.978 1.00 93.94 85 PRO A N 1
ATOM 683 C CA . PRO A 1 85 ? 2.602 -6.267 -22.822 1.00 93.94 85 PRO A CA 1
ATOM 684 C C . PRO A 1 85 ? 2.741 -4.870 -23.443 1.00 93.94 85 PRO A C 1
ATOM 686 O O . PRO A 1 85 ? 3.826 -4.380 -23.753 1.00 93.94 85 PRO A O 1
ATOM 689 N N . SER A 1 86 ? 1.596 -4.221 -23.627 1.00 95.94 86 SER A N 1
ATOM 690 C CA . SER A 1 86 ? 1.514 -2.794 -23.916 1.00 95.94 86 SER A CA 1
ATOM 691 C C . SER A 1 86 ? 1.875 -1.984 -22.672 1.00 95.94 86 SER A C 1
ATOM 693 O O . SER A 1 86 ? 1.591 -2.398 -21.547 1.00 95.94 86 SER A O 1
ATOM 695 N N . ILE A 1 87 ? 2.468 -0.811 -22.889 1.00 96.81 87 ILE A N 1
ATOM 696 C CA . ILE A 1 87 ? 2.994 0.059 -21.835 1.00 96.81 87 ILE A CA 1
ATOM 697 C C . ILE A 1 87 ? 2.601 1.521 -22.037 1.00 96.81 87 ILE A C 1
ATOM 699 O O . ILE A 1 87 ? 2.263 1.944 -23.142 1.00 96.81 87 ILE A O 1
ATOM 703 N N . SER A 1 88 ? 2.660 2.297 -20.956 1.00 97.62 88 SER A N 1
ATOM 704 C CA . SER A 1 88 ? 2.482 3.752 -20.945 1.00 97.62 88 SER A CA 1
ATOM 705 C C . SER A 1 88 ? 3.583 4.392 -20.105 1.00 97.62 88 SER A C 1
ATOM 707 O O . SER A 1 88 ? 3.814 3.968 -18.976 1.00 97.62 88 SER A O 1
ATOM 709 N N . TYR A 1 89 ? 4.252 5.403 -20.660 1.00 97.00 89 TYR A N 1
ATOM 710 C CA . TYR A 1 89 ? 5.381 6.081 -20.016 1.00 97.00 89 TYR A CA 1
ATOM 711 C C . TYR A 1 89 ? 4.966 6.720 -18.688 1.00 97.00 89 TYR A C 1
ATOM 713 O O . TYR A 1 89 ? 3.871 7.284 -18.601 1.00 97.00 89 TYR A O 1
ATOM 721 N N . LEU A 1 90 ? 5.835 6.625 -17.677 1.00 96.44 90 LEU A N 1
ATOM 722 C CA . LEU A 1 90 ? 5.711 7.362 -16.422 1.00 96.44 90 LEU A CA 1
ATOM 723 C C . LEU A 1 90 ? 6.785 8.447 -16.347 1.00 96.44 90 LEU A C 1
ATOM 725 O O . LEU A 1 90 ? 6.460 9.629 -16.435 1.00 96.44 90 LEU A O 1
ATOM 729 N N . TYR A 1 91 ? 8.048 8.048 -16.190 1.00 95.12 91 TYR A N 1
ATOM 730 C CA . TYR A 1 91 ? 9.188 8.957 -16.088 1.00 95.12 91 TYR A CA 1
ATOM 731 C C . TYR A 1 91 ? 10.516 8.211 -16.304 1.00 95.12 91 TYR A C 1
ATOM 733 O O . TYR A 1 91 ? 10.551 6.982 -16.306 1.00 95.12 91 TYR A O 1
ATOM 741 N N . GLN A 1 92 ? 11.609 8.960 -16.449 1.00 91.50 92 GLN A N 1
ATOM 742 C CA . GLN A 1 92 ? 12.975 8.446 -16.590 1.00 91.50 92 GLN A CA 1
ATOM 743 C C . GLN A 1 92 ? 13.764 8.595 -15.284 1.00 91.50 92 GLN A C 1
ATOM 745 O O . GLN A 1 92 ? 13.626 9.596 -14.574 1.00 91.50 92 GLN A O 1
ATOM 750 N N . ARG A 1 93 ? 14.640 7.630 -14.992 1.00 87.00 93 ARG A N 1
ATOM 751 C CA . ARG A 1 93 ? 15.573 7.667 -13.862 1.00 87.00 93 ARG A CA 1
ATOM 752 C C . ARG A 1 93 ? 16.962 7.187 -14.269 1.00 87.00 93 ARG A C 1
ATOM 754 O O . ARG A 1 93 ? 17.088 6.193 -14.973 1.00 87.00 93 ARG A O 1
ATOM 761 N N . ASN A 1 94 ? 17.997 7.833 -13.742 1.00 85.19 94 ASN A N 1
ATOM 762 C CA . ASN A 1 94 ? 19.377 7.386 -13.921 1.00 85.19 94 ASN A CA 1
ATOM 763 C C . ASN A 1 94 ? 19.794 6.458 -12.779 1.00 85.19 94 ASN A C 1
ATOM 765 O O . ASN A 1 94 ? 19.528 6.743 -11.605 1.00 85.19 94 ASN A O 1
ATOM 769 N N . PHE A 1 95 ? 20.496 5.379 -13.118 1.00 81.94 95 PHE A N 1
ATOM 770 C CA . PHE A 1 95 ? 21.120 4.488 -12.143 1.00 81.94 95 PHE A CA 1
ATOM 771 C C . PHE A 1 95 ? 22.636 4.656 -12.203 1.00 81.94 95 PHE A C 1
ATOM 773 O O . PHE A 1 95 ? 23.267 4.334 -13.201 1.00 81.94 95 PHE A O 1
ATOM 780 N N . THR A 1 96 ? 23.239 5.165 -11.129 1.00 81.31 96 THR A N 1
ATOM 781 C CA . THR A 1 96 ? 24.671 5.527 -11.111 1.00 81.31 96 THR A CA 1
ATOM 782 C C . THR A 1 96 ? 25.542 4.541 -10.338 1.00 81.31 96 THR A C 1
ATOM 784 O O . THR A 1 96 ? 26.768 4.639 -10.358 1.00 81.31 96 THR A O 1
ATOM 787 N N . SER A 1 97 ? 24.933 3.585 -9.634 1.00 85.75 97 SER A N 1
ATOM 788 C CA . SER A 1 97 ? 25.647 2.605 -8.817 1.00 85.75 97 SER A CA 1
ATOM 789 C C . SER A 1 97 ? 24.825 1.338 -8.581 1.00 85.75 97 SER A C 1
ATOM 791 O O . SER A 1 97 ? 23.605 1.324 -8.735 1.00 85.75 97 SER A O 1
ATOM 793 N N . THR A 1 98 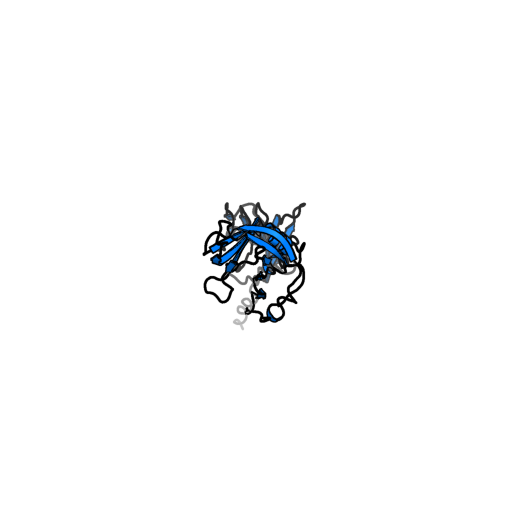? 25.515 0.258 -8.218 1.00 90.25 98 THR A N 1
ATOM 794 C CA . THR A 1 98 ? 24.902 -0.992 -7.754 1.00 90.25 98 THR A CA 1
ATOM 795 C C . THR A 1 98 ? 24.463 -0.879 -6.293 1.00 90.25 98 THR A C 1
ATOM 797 O O . THR A 1 98 ? 25.073 -0.140 -5.521 1.00 90.25 98 THR A O 1
ATOM 800 N N . GLY A 1 99 ? 23.501 -1.699 -5.876 1.00 91.81 99 GLY A N 1
ATOM 801 C CA . GLY A 1 99 ? 22.977 -1.750 -4.513 1.00 91.81 99 GLY A CA 1
ATOM 802 C C . GLY A 1 99 ? 21.484 -1.440 -4.446 1.00 91.81 99 GLY A C 1
ATOM 803 O O . GLY A 1 99 ? 20.791 -1.413 -5.461 1.00 91.81 99 GLY A O 1
ATOM 804 N N . TRP A 1 100 ? 20.976 -1.222 -3.233 1.00 93.56 100 TRP A N 1
ATOM 805 C CA . TRP A 1 100 ? 19.582 -0.828 -3.039 1.00 93.56 100 TRP A CA 1
ATOM 806 C C . TRP A 1 100 ? 19.315 0.538 -3.662 1.00 93.56 100 TRP A C 1
ATOM 808 O O . TRP A 1 100 ? 20.004 1.508 -3.354 1.00 93.56 100 TRP A O 1
ATOM 818 N N . THR A 1 101 ? 18.300 0.595 -4.518 1.00 91.75 101 THR A N 1
ATOM 819 C CA . THR A 1 101 ? 17.798 1.826 -5.118 1.00 91.75 101 THR A CA 1
ATOM 820 C C . THR A 1 101 ? 16.309 1.952 -4.856 1.00 91.75 101 THR A C 1
ATOM 822 O O . THR A 1 101 ? 15.552 1.002 -5.059 1.00 91.75 101 THR A O 1
ATOM 825 N N . ASP A 1 102 ? 15.916 3.150 -4.447 1.00 93.81 102 ASP A N 1
ATOM 826 C CA . ASP A 1 102 ? 14.540 3.523 -4.161 1.00 93.81 102 ASP A CA 1
ATOM 827 C C . ASP A 1 102 ? 13.949 4.243 -5.373 1.00 93.81 102 ASP A C 1
ATOM 829 O O . ASP A 1 102 ? 14.555 5.170 -5.914 1.00 93.81 102 ASP A O 1
ATOM 833 N N . ILE A 1 103 ? 12.765 3.821 -5.803 1.00 93.69 103 ILE A N 1
ATOM 834 C CA . ILE A 1 103 ? 12.055 4.336 -6.970 1.00 93.69 103 ILE A CA 1
ATOM 835 C C . ILE A 1 103 ? 10.693 4.840 -6.516 1.00 93.69 103 ILE A C 1
ATOM 837 O O . ILE A 1 103 ? 9.911 4.084 -5.951 1.00 93.69 103 ILE A O 1
ATOM 841 N N . ASP A 1 104 ? 10.400 6.113 -6.767 1.00 95.69 104 ASP A N 1
ATOM 842 C CA . ASP A 1 104 ? 9.109 6.696 -6.402 1.00 95.69 104 ASP A CA 1
ATOM 843 C C . ASP A 1 104 ? 8.031 6.198 -7.368 1.00 95.69 104 ASP A C 1
ATOM 845 O O . ASP A 1 104 ? 8.089 6.444 -8.574 1.00 95.69 104 ASP A O 1
ATOM 849 N N . VAL A 1 105 ? 7.056 5.471 -6.841 1.00 96.38 105 VAL A N 1
ATOM 850 C CA . VAL A 1 105 ? 5.914 4.949 -7.599 1.00 96.38 105 VAL A CA 1
ATOM 851 C C . VAL A 1 105 ? 4.588 5.417 -7.004 1.00 96.38 105 VAL A C 1
ATOM 853 O O . VAL A 1 105 ? 3.540 4.889 -7.376 1.00 96.38 105 VAL A O 1
ATOM 856 N N . THR A 1 106 ? 4.614 6.441 -6.140 1.00 94.44 106 THR A N 1
ATOM 857 C CA . THR A 1 106 ? 3.465 6.967 -5.378 1.00 94.44 106 THR A CA 1
ATOM 858 C C . THR A 1 106 ? 2.240 7.183 -6.258 1.00 94.44 106 THR A C 1
ATOM 860 O O . THR A 1 106 ? 1.187 6.597 -6.012 1.00 94.44 106 THR A O 1
ATOM 863 N N . THR A 1 107 ? 2.380 7.939 -7.352 1.00 95.00 107 THR A N 1
ATOM 864 C CA . THR A 1 107 ? 1.256 8.224 -8.255 1.00 95.00 107 THR A CA 1
ATOM 865 C C . THR A 1 107 ? 0.700 6.963 -8.918 1.00 95.00 107 THR A C 1
ATOM 867 O O . THR A 1 107 ? -0.515 6.800 -8.995 1.00 95.00 107 THR A O 1
ATOM 870 N N . SER A 1 108 ? 1.551 6.055 -9.407 1.00 96.06 108 SER A N 1
ATOM 871 C CA . SER A 1 108 ? 1.074 4.813 -10.030 1.00 96.06 108 SER A CA 1
ATOM 872 C C . SER A 1 108 ? 0.410 3.875 -9.026 1.00 96.06 108 SER A C 1
ATOM 874 O O . SER A 1 108 ? -0.658 3.353 -9.326 1.00 96.06 108 SER A O 1
ATOM 876 N N . THR A 1 109 ? 0.982 3.720 -7.829 1.00 93.31 109 THR A N 1
ATOM 877 C CA . THR A 1 109 ? 0.412 2.895 -6.758 1.00 93.31 109 THR A CA 1
ATOM 878 C C . THR A 1 109 ? -0.941 3.443 -6.312 1.00 93.31 109 THR A C 1
ATOM 880 O O . THR A 1 109 ? -1.894 2.679 -6.231 1.00 93.31 109 THR A O 1
ATOM 883 N N . SER A 1 110 ? -1.073 4.761 -6.124 1.00 91.12 110 SER A N 1
ATOM 884 C CA . SER A 1 110 ? -2.357 5.406 -5.802 1.00 91.12 110 SER A CA 1
ATOM 885 C C . SER A 1 110 ? -3.432 5.128 -6.865 1.00 91.12 110 SER A C 1
ATOM 887 O O . SER A 1 110 ? -4.567 4.780 -6.541 1.00 91.12 110 SER A O 1
ATOM 889 N N . ASN A 1 111 ? -3.080 5.191 -8.155 1.00 92.94 111 ASN A N 1
ATOM 890 C CA . ASN A 1 111 ? -4.016 4.861 -9.235 1.00 92.94 111 ASN A CA 1
ATOM 891 C C . ASN A 1 111 ? -4.378 3.367 -9.291 1.00 92.94 111 ASN A C 1
ATOM 893 O O . ASN A 1 111 ? -5.485 3.037 -9.713 1.00 92.94 111 ASN A O 1
ATOM 897 N N . PHE A 1 112 ? -3.466 2.475 -8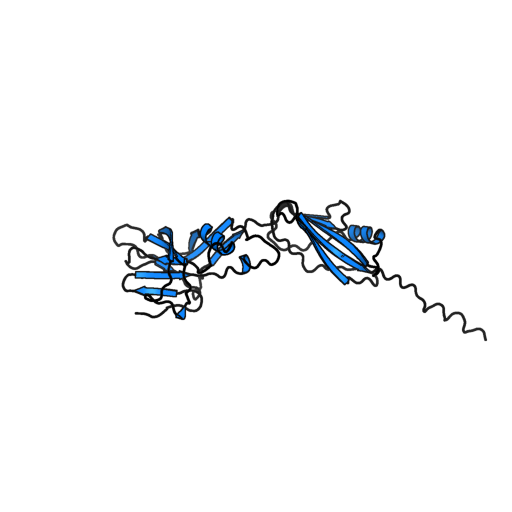.891 1.00 91.44 112 PHE A N 1
ATOM 898 C CA . PHE A 1 112 ? -3.739 1.041 -8.781 1.00 91.44 112 PHE A CA 1
ATOM 899 C C . PHE A 1 112 ? -4.661 0.720 -7.601 1.00 91.44 112 PHE A C 1
ATOM 901 O O . PHE A 1 112 ? -5.619 -0.024 -7.775 1.00 91.44 112 PHE A O 1
ATOM 908 N N . VAL A 1 113 ? -4.401 1.310 -6.431 1.00 87.44 113 VAL A N 1
ATOM 909 C CA . VAL A 1 113 ? -5.198 1.118 -5.207 1.00 87.44 113 VAL A CA 1
ATOM 910 C C . VAL A 1 113 ? -6.595 1.731 -5.337 1.00 87.44 113 VAL A C 1
ATOM 912 O O . VAL A 1 113 ? -7.569 1.150 -4.884 1.00 87.44 113 VAL A O 1
ATOM 915 N N . SER A 1 114 ? -6.724 2.876 -6.011 1.00 85.62 114 SER A N 1
ATOM 916 C CA . SER A 1 114 ? -8.030 3.491 -6.304 1.00 85.62 114 SER A CA 1
ATOM 917 C C . SER A 1 114 ? -8.787 2.851 -7.467 1.00 85.62 114 SER A C 1
ATOM 919 O O . SER A 1 114 ? -9.825 3.373 -7.868 1.00 85.62 114 SER A O 1
ATOM 921 N N . GLU A 1 115 ? -8.248 1.780 -8.058 1.00 88.38 115 GLU A N 1
ATOM 922 C CA . GLU A 1 115 ? -8.796 1.087 -9.232 1.00 88.38 115 GLU A CA 1
ATOM 923 C C . GLU A 1 115 ? -8.996 1.975 -10.476 1.00 88.38 115 GLU A C 1
ATOM 925 O O . GLU A 1 115 ? -9.568 1.547 -11.481 1.00 88.38 115 GLU A O 1
ATOM 930 N N . THR A 1 116 ? -8.461 3.201 -10.469 1.00 91.88 116 THR A N 1
ATOM 931 C CA . THR A 1 116 ? -8.445 4.085 -11.642 1.00 91.88 116 THR A CA 1
ATOM 932 C C . THR A 1 116 ? -7.659 3.432 -12.780 1.00 91.88 116 THR A C 1
ATOM 934 O O . THR A 1 116 ? -8.019 3.562 -13.955 1.00 91.88 116 THR A O 1
ATOM 937 N N . TRP A 1 117 ? -6.591 2.703 -12.437 1.00 94.00 117 TRP A N 1
ATOM 938 C CA . TRP A 1 117 ? -5.834 1.842 -13.340 1.00 94.00 117 TRP A CA 1
ATOM 939 C C . TRP A 1 117 ? -5.863 0.397 -12.848 1.00 94.00 117 TRP A C 1
ATOM 941 O O . TRP A 1 117 ? -5.638 0.125 -11.674 1.00 94.00 117 TRP A O 1
ATOM 951 N N . THR A 1 118 ? -6.024 -0.554 -13.769 1.00 93.88 118 THR A N 1
ATOM 952 C CA . THR A 1 118 ? -5.787 -1.969 -13.465 1.00 93.88 118 THR A CA 1
ATOM 953 C C . THR A 1 118 ? -4.327 -2.178 -13.060 1.00 93.88 118 THR A C 1
ATOM 955 O O . THR A 1 118 ? -3.420 -1.804 -13.809 1.00 93.88 118 THR A O 1
ATOM 958 N N . ASN A 1 119 ? -4.094 -2.800 -11.902 1.00 92.69 119 ASN A N 1
ATOM 959 C CA . ASN A 1 119 ? -2.751 -3.149 -11.449 1.00 92.69 119 ASN A CA 1
ATOM 960 C C . ASN A 1 119 ? -2.173 -4.302 -12.284 1.00 92.69 119 ASN A C 1
ATOM 962 O O . ASN A 1 119 ? -2.487 -5.470 -12.059 1.00 92.69 119 ASN A O 1
ATOM 966 N N . LEU A 1 120 ? -1.308 -3.962 -13.236 1.00 94.25 120 LEU A N 1
ATOM 967 C CA . LEU A 1 120 ? -0.552 -4.915 -14.056 1.00 94.25 120 LEU A CA 1
ATOM 968 C C . LEU A 1 120 ? 0.961 -4.783 -13.849 1.00 94.25 120 LEU A C 1
ATOM 970 O O . LEU A 1 120 ? 1.731 -5.437 -14.549 1.00 94.25 120 LEU A O 1
ATOM 974 N N . GLY A 1 121 ? 1.383 -3.946 -12.898 1.00 94.38 121 GLY A N 1
ATOM 975 C CA . GLY A 1 121 ? 2.784 -3.719 -12.573 1.00 94.38 121 GLY A CA 1
ATOM 976 C C . GLY A 1 121 ? 3.480 -2.686 -13.459 1.00 94.38 121 GLY A C 1
ATOM 977 O O . GLY A 1 121 ? 2.852 -1.867 -14.144 1.00 94.38 121 GLY A O 1
ATOM 978 N N . TRP A 1 122 ? 4.807 -2.731 -13.415 1.00 95.31 122 TRP A N 1
ATOM 979 C CA . TRP A 1 122 ? 5.708 -1.787 -14.065 1.00 95.31 122 TRP A CA 1
ATOM 980 C C . TRP A 1 122 ? 6.692 -2.502 -14.985 1.00 95.31 122 TRP A C 1
ATOM 982 O O . TRP A 1 122 ? 7.022 -3.670 -14.779 1.00 95.31 122 TRP A O 1
ATOM 992 N N . GLU A 1 123 ? 7.187 -1.774 -15.981 1.00 93.56 123 GLU A N 1
ATOM 993 C CA . GLU A 1 123 ? 8.257 -2.225 -16.867 1.00 93.56 123 GLU A CA 1
ATOM 994 C C . GLU A 1 123 ? 9.410 -1.217 -16.855 1.00 93.56 123 GLU A C 1
ATOM 996 O O . GLU A 1 123 ? 9.198 -0.010 -16.997 1.00 93.56 123 GLU A O 1
ATOM 1001 N N . PHE A 1 124 ? 10.625 -1.737 -16.703 1.00 90.50 124 PHE A N 1
ATOM 1002 C CA . PHE A 1 124 ? 11.878 -1.011 -16.869 1.00 90.50 124 PHE A CA 1
ATOM 1003 C C . PHE A 1 124 ? 12.397 -1.224 -18.283 1.00 90.50 124 PHE A C 1
ATOM 1005 O O . PHE A 1 124 ? 12.538 -2.369 -18.726 1.00 90.50 124 PHE A O 1
ATOM 1012 N N . VAL A 1 125 ? 12.712 -0.133 -18.973 1.00 88.69 125 VAL A N 1
ATOM 1013 C CA . VAL A 1 125 ? 13.249 -0.163 -20.334 1.00 88.69 125 VAL A CA 1
ATOM 1014 C C . VAL A 1 125 ? 14.541 0.636 -20.370 1.00 88.69 125 VAL A C 1
ATOM 1016 O O . VAL A 1 125 ? 14.559 1.798 -19.975 1.00 88.69 125 VAL A O 1
ATOM 1019 N N . ASP A 1 126 ? 15.608 0.019 -20.872 1.00 84.38 126 ASP A N 1
ATOM 1020 C CA . ASP A 1 126 ? 16.805 0.740 -21.306 1.00 84.38 126 ASP A CA 1
ATOM 1021 C C . ASP A 1 126 ? 16.554 1.285 -22.727 1.00 84.38 126 ASP A C 1
ATOM 1023 O O . ASP A 1 126 ? 16.485 0.493 -23.671 1.00 84.38 126 ASP A O 1
ATOM 1027 N N . PRO A 1 127 ? 16.378 2.606 -22.917 1.00 78.69 127 PRO A N 1
ATOM 1028 C CA . PRO A 1 127 ? 16.141 3.189 -24.230 1.00 78.69 127 PRO A CA 1
ATOM 1029 C C . PRO A 1 127 ? 17.411 3.211 -25.095 1.00 78.69 127 PRO A C 1
ATOM 1031 O O . PRO A 1 127 ? 17.309 3.327 -26.320 1.00 78.69 127 PRO A O 1
ATOM 1034 N N . SER A 1 128 ? 18.599 3.108 -24.487 1.00 73.94 128 SER A N 1
ATOM 1035 C CA . SER A 1 128 ? 19.884 3.197 -25.186 1.00 73.94 128 SER A CA 1
ATOM 1036 C C . SER A 1 128 ? 20.215 1.924 -25.960 1.00 73.94 128 SER A C 1
ATOM 1038 O O . SER A 1 128 ? 20.933 1.992 -26.957 1.00 73.94 128 SER A O 1
ATOM 1040 N N . ASN A 1 129 ? 19.643 0.790 -25.545 1.00 68.06 129 ASN A N 1
ATOM 1041 C CA . ASN A 1 129 ? 19.916 -0.534 -26.086 1.00 68.06 129 ASN A CA 1
ATOM 1042 C C . ASN A 1 129 ? 21.420 -0.880 -26.078 1.00 68.06 129 ASN A C 1
ATOM 1044 O O . ASN A 1 129 ? 21.960 -1.330 -27.085 1.00 68.06 129 ASN A O 1
ATOM 1048 N N . LEU A 1 130 ? 22.149 -0.591 -24.992 1.00 63.69 130 LEU A N 1
ATOM 1049 C CA . LEU A 1 130 ? 23.618 -0.713 -24.966 1.00 63.69 130 LEU A CA 1
ATOM 1050 C C . LEU A 1 130 ? 24.150 -1.390 -23.695 1.00 63.69 130 LEU A C 1
ATOM 1052 O O . LEU A 1 130 ? 25.131 -0.955 -23.099 1.00 63.69 130 LEU A O 1
ATOM 1056 N N . PHE A 1 131 ? 23.577 -2.549 -23.366 1.00 60.81 131 PHE A N 1
ATOM 1057 C CA . PHE A 1 131 ? 24.031 -3.488 -22.323 1.00 60.81 131 PHE A CA 1
ATOM 1058 C C . PHE A 1 131 ? 23.530 -3.254 -20.893 1.00 60.81 131 PHE A C 1
ATOM 1060 O O . PHE A 1 131 ? 23.889 -4.041 -20.014 1.00 60.81 131 PHE A O 1
ATOM 1067 N N . GLY A 1 132 ? 22.599 -2.325 -20.696 1.00 67.50 132 GLY A N 1
ATOM 1068 C CA . GLY A 1 132 ? 21.500 -2.531 -19.764 1.00 67.50 132 GLY A CA 1
ATOM 1069 C C . GLY A 1 132 ? 21.774 -2.398 -18.268 1.00 67.50 132 GLY A C 1
ATOM 1070 O O . GLY A 1 132 ? 22.890 -2.306 -17.748 1.00 67.50 132 GLY A O 1
ATOM 1071 N N . PHE A 1 133 ? 20.645 -2.410 -17.578 1.00 76.56 133 PHE A N 1
ATOM 1072 C CA . PHE A 1 133 ? 20.471 -2.347 -16.140 1.00 76.56 133 PHE A CA 1
ATOM 1073 C C . PHE A 1 133 ? 20.033 -3.725 -15.645 1.00 76.56 133 PHE A C 1
ATOM 1075 O O . PHE A 1 133 ? 19.080 -4.295 -16.180 1.00 76.56 133 PHE A O 1
ATOM 1082 N N . LYS A 1 134 ? 20.710 -4.268 -14.627 1.00 83.56 134 LYS A N 1
ATOM 1083 C CA . LYS A 1 134 ? 20.285 -5.520 -13.988 1.00 83.56 134 LYS A CA 1
ATOM 1084 C C . LYS A 1 134 ? 20.013 -5.318 -12.520 1.00 83.56 134 LYS A C 1
ATOM 1086 O O . LYS A 1 134 ? 20.732 -4.614 -11.810 1.00 83.56 134 LYS A O 1
ATOM 1091 N N . TRP A 1 135 ? 19.002 -6.026 -12.061 1.00 85.94 135 TRP A N 1
ATOM 1092 C CA . TRP A 1 135 ? 18.581 -6.028 -10.682 1.00 85.94 135 TRP A CA 1
ATOM 1093 C C . TRP A 1 135 ? 18.176 -7.438 -10.274 1.00 85.94 135 TRP A C 1
ATOM 1095 O O . TRP A 1 135 ? 18.069 -8.354 -11.088 1.00 85.94 135 TRP A O 1
ATOM 1105 N N . ASN A 1 136 ? 18.087 -7.625 -8.971 1.00 85.38 136 ASN A N 1
ATOM 1106 C CA . ASN A 1 136 ? 17.815 -8.908 -8.363 1.00 85.38 136 ASN A CA 1
ATOM 1107 C C . ASN A 1 136 ? 16.334 -9.256 -8.426 1.00 85.38 136 ASN A C 1
ATOM 1109 O O . ASN A 1 136 ? 15.501 -8.513 -7.918 1.00 85.38 136 ASN A O 1
ATOM 1113 N N . THR A 1 137 ? 16.041 -10.451 -8.923 1.00 81.88 137 THR A N 1
ATOM 1114 C CA . THR A 1 137 ? 14.688 -10.998 -8.936 1.00 81.88 137 THR A CA 1
ATOM 1115 C C . THR A 1 137 ? 14.271 -11.481 -7.544 1.00 81.88 137 THR A C 1
ATOM 1117 O O . THR A 1 137 ? 15.072 -11.519 -6.596 1.00 81.88 137 THR A O 1
ATOM 1120 N N . LYS A 1 138 ? 13.019 -11.930 -7.412 1.00 75.19 138 LYS A N 1
ATOM 1121 C CA . LYS A 1 138 ? 12.530 -12.528 -6.164 1.00 75.19 138 LYS A CA 1
ATOM 1122 C C . LYS A 1 138 ? 13.212 -13.824 -5.729 1.00 75.19 138 LYS A C 1
ATOM 1124 O O . LYS A 1 138 ? 13.048 -14.232 -4.588 1.00 75.19 138 LYS A O 1
ATOM 1129 N N . GLU A 1 139 ? 13.944 -14.477 -6.628 1.00 77.00 139 GLU A N 1
ATOM 1130 C CA . GLU A 1 139 ? 14.664 -15.719 -6.323 1.00 77.00 139 GLU A CA 1
ATOM 1131 C C . GLU A 1 139 ? 16.034 -15.440 -5.688 1.00 77.00 139 GLU A C 1
ATOM 1133 O O . GLU A 1 139 ? 16.778 -16.353 -5.329 1.00 77.00 139 GLU A O 1
ATOM 1138 N N . SER A 1 140 ? 16.397 -14.162 -5.568 1.00 82.94 140 SER A N 1
ATOM 1139 C CA . SER A 1 140 ? 17.623 -13.721 -4.917 1.00 82.94 140 SER A CA 1
ATOM 1140 C C . SER A 1 140 ? 17.435 -13.520 -3.408 1.00 82.94 140 SER A C 1
ATOM 1142 O O . SER A 1 140 ? 16.323 -13.432 -2.899 1.00 82.94 140 SER A O 1
ATOM 1144 N N . SER A 1 141 ? 18.539 -13.355 -2.673 1.00 86.38 141 SER A N 1
ATOM 1145 C CA . SER A 1 141 ? 18.487 -12.967 -1.256 1.00 86.38 141 SER A CA 1
ATOM 1146 C C . SER A 1 141 ? 18.107 -11.497 -1.027 1.00 86.38 141 SER A C 1
ATOM 1148 O O . SER A 1 141 ? 17.714 -11.148 0.082 1.00 86.38 141 SER A O 1
ATOM 1150 N N . ASN A 1 142 ? 18.239 -10.631 -2.042 1.00 85.69 142 ASN A N 1
ATOM 1151 C CA . ASN A 1 142 ? 17.862 -9.214 -1.967 1.00 85.69 142 ASN A CA 1
ATOM 1152 C C . ASN A 1 142 ? 16.631 -8.985 -2.851 1.00 85.69 142 ASN A C 1
ATOM 1154 O O . ASN A 1 142 ? 16.729 -8.393 -3.924 1.00 85.69 142 ASN A O 1
ATOM 1158 N N . VAL A 1 143 ? 15.501 -9.522 -2.398 1.00 85.00 143 VAL A N 1
ATOM 1159 C CA . VAL A 1 143 ? 14.208 -9.498 -3.093 1.00 85.00 143 VAL A CA 1
ATOM 1160 C C . VAL A 1 143 ? 13.683 -8.060 -3.215 1.00 85.00 143 VAL A C 1
ATOM 1162 O O . VAL A 1 143 ? 13.736 -7.328 -2.225 1.00 85.00 143 VAL A O 1
ATOM 1165 N N . PRO A 1 144 ? 13.150 -7.644 -4.377 1.00 88.00 144 PRO A N 1
ATOM 1166 C CA . PRO A 1 144 ? 12.465 -6.364 -4.533 1.00 88.00 144 PRO A CA 1
ATOM 1167 C C . PRO A 1 144 ? 11.348 -6.160 -3.514 1.00 88.00 144 PRO A C 1
ATOM 1169 O O . PRO A 1 144 ? 10.638 -7.098 -3.157 1.00 88.00 144 PRO A O 1
ATOM 1172 N N . GLN A 1 145 ? 11.141 -4.920 -3.090 1.00 89.88 145 GLN A N 1
ATOM 1173 C CA . GLN A 1 145 ? 10.111 -4.577 -2.114 1.00 89.88 145 GLN A CA 1
ATOM 1174 C C . GLN A 1 145 ? 9.302 -3.391 -2.609 1.00 89.88 145 GLN A C 1
ATOM 1176 O O . GLN A 1 145 ? 9.871 -2.412 -3.080 1.00 89.88 145 GLN A O 1
ATOM 1181 N N . LEU A 1 146 ? 7.988 -3.444 -2.440 1.00 90.81 146 LEU A N 1
ATOM 1182 C CA . LEU A 1 146 ? 7.143 -2.267 -2.533 1.00 90.81 146 LEU A CA 1
ATOM 1183 C C . LEU A 1 146 ? 6.809 -1.820 -1.112 1.00 90.81 146 LEU A C 1
ATOM 1185 O O . LEU A 1 146 ? 6.142 -2.539 -0.373 1.00 90.81 146 LEU A O 1
ATOM 1189 N N . ILE A 1 147 ? 7.308 -0.650 -0.725 1.00 88.69 147 ILE A N 1
ATOM 1190 C CA . ILE A 1 147 ? 6.963 -0.014 0.544 1.00 88.69 147 ILE A CA 1
ATOM 1191 C C . ILE A 1 147 ? 5.872 1.005 0.250 1.00 88.69 147 ILE A C 1
ATOM 1193 O O . ILE A 1 147 ? 6.066 1.898 -0.573 1.00 88.69 147 ILE A O 1
ATOM 1197 N N . VAL A 1 148 ? 4.730 0.868 0.910 1.00 85.88 148 VAL A N 1
ATOM 1198 C CA . VAL A 1 148 ? 3.602 1.795 0.803 1.00 85.88 148 VAL A CA 1
ATOM 1199 C C . VAL A 1 148 ? 3.346 2.351 2.193 1.00 85.88 148 VAL A C 1
ATOM 1201 O O . VAL A 1 148 ? 3.198 1.576 3.135 1.00 85.88 148 VAL A O 1
ATOM 1204 N N . SER A 1 149 ? 3.314 3.673 2.324 1.00 82.88 149 SER A N 1
ATOM 1205 C CA . SER A 1 149 ? 2.756 4.338 3.496 1.00 82.88 149 SER A CA 1
ATOM 1206 C C . SER A 1 149 ? 1.413 4.943 3.119 1.00 82.88 149 SER A C 1
ATOM 1208 O O . SER A 1 149 ? 1.298 5.656 2.117 1.00 82.88 149 SER A O 1
ATOM 1210 N N . SER A 1 150 ? 0.407 4.662 3.931 1.00 74.31 150 SER A N 1
ATOM 1211 C CA . SER A 1 150 ? -0.900 5.303 3.871 1.00 74.31 150 SER A CA 1
ATOM 1212 C C . SER A 1 150 ? -0.981 6.403 4.921 1.00 74.31 150 SER A C 1
ATOM 1214 O O . SER A 1 150 ? -0.492 6.210 6.030 1.00 74.31 150 SER A O 1
ATOM 1216 N N . GLY A 1 151 ? -1.628 7.521 4.600 1.00 65.69 151 GLY A N 1
ATOM 1217 C CA . GLY A 1 151 ? -1.881 8.604 5.561 1.00 65.69 151 GLY A CA 1
ATOM 1218 C C . GLY A 1 151 ? -3.023 8.326 6.533 1.00 65.69 151 GLY A C 1
ATOM 1219 O O . GLY A 1 151 ? -3.361 9.172 7.358 1.00 65.69 151 GLY A O 1
ATOM 1220 N N . CYS A 1 152 ? -3.648 7.154 6.423 1.00 65.81 152 CYS A N 1
ATOM 1221 C CA . CYS A 1 152 ? -4.836 6.770 7.173 1.00 65.81 152 CYS A CA 1
ATOM 1222 C C . CYS A 1 152 ? -4.497 6.069 8.500 1.00 65.81 152 CYS A C 1
ATOM 1224 O O . CYS A 1 152 ? -5.091 5.037 8.817 1.00 65.81 152 CYS A O 1
ATOM 1226 N N . ASP A 1 153 ? -3.532 6.587 9.259 1.00 71.62 153 ASP A N 1
ATOM 1227 C CA . ASP A 1 153 ? -3.286 6.087 10.611 1.00 71.62 153 ASP A CA 1
ATOM 1228 C C . ASP A 1 153 ? -4.203 6.826 11.600 1.00 71.62 153 ASP A C 1
ATOM 1230 O O . ASP A 1 153 ? -4.228 8.064 11.607 1.00 71.62 153 ASP A O 1
ATOM 1234 N N . PRO A 1 154 ? -4.953 6.114 12.461 1.00 76.00 154 PRO A N 1
ATOM 1235 C CA . PRO A 1 154 ? -5.747 6.769 13.485 1.00 76.00 154 PRO A CA 1
ATOM 1236 C C . PRO A 1 154 ? -4.830 7.516 14.464 1.00 76.00 154 PRO A C 1
ATOM 1238 O O . PRO A 1 154 ? -3.765 7.037 14.857 1.00 76.00 154 PRO A O 1
ATOM 1241 N N . VAL A 1 155 ? -5.249 8.712 14.872 1.00 82.12 155 VAL A N 1
ATOM 1242 C CA . VAL A 1 155 ? -4.523 9.562 15.829 1.00 82.12 155 VAL A CA 1
ATOM 1243 C C . VAL A 1 155 ? -5.442 9.984 16.965 1.00 82.12 155 VAL A C 1
ATOM 1245 O O . VAL A 1 155 ? -6.662 10.046 16.780 1.00 82.12 155 VAL A O 1
ATOM 1248 N N . ASN A 1 156 ? -4.862 10.301 18.125 1.00 84.88 156 ASN A N 1
ATOM 1249 C CA . ASN A 1 156 ? -5.608 10.771 19.297 1.00 84.88 156 ASN A CA 1
ATOM 1250 C C . ASN A 1 156 ? -6.768 9.828 19.660 1.00 84.88 156 ASN A C 1
ATOM 1252 O O . ASN A 1 156 ? -7.903 10.267 19.834 1.00 84.88 156 ASN A O 1
ATOM 1256 N N . ILE A 1 157 ? -6.490 8.520 19.708 1.00 87.44 157 ILE A N 1
ATOM 1257 C CA . ILE A 1 157 ? -7.518 7.521 20.002 1.00 87.44 157 ILE A CA 1
ATOM 1258 C C . ILE A 1 157 ? -8.005 7.717 21.429 1.00 87.44 157 ILE A C 1
ATOM 1260 O O . ILE A 1 157 ? -7.194 7.793 22.355 1.00 87.44 157 ILE A O 1
ATOM 1264 N N . THR A 1 158 ? -9.320 7.729 21.615 1.00 89.50 158 THR A N 1
ATOM 1265 C CA . THR A 1 158 ? -9.935 7.683 22.942 1.00 89.50 158 THR A CA 1
ATOM 1266 C C . THR A 1 158 ? -10.954 6.561 23.030 1.00 89.50 158 THR A C 1
ATOM 1268 O O . THR A 1 158 ? -11.655 6.295 22.052 1.00 89.50 158 THR A O 1
ATOM 1271 N N . ILE A 1 159 ? -11.054 5.943 24.207 1.00 88.56 159 ILE A N 1
ATOM 1272 C CA . ILE A 1 159 ? -12.090 4.958 24.534 1.00 88.56 159 ILE A CA 1
ATOM 1273 C C . ILE A 1 159 ? -12.834 5.432 25.784 1.00 88.56 159 ILE A C 1
ATOM 1275 O O . ILE A 1 159 ? -12.195 5.778 26.778 1.00 88.56 159 ILE A O 1
ATOM 1279 N N . ASP A 1 160 ? -14.161 5.441 25.716 1.00 89.50 160 ASP A N 1
ATOM 1280 C CA . ASP A 1 160 ? -15.085 5.708 26.828 1.00 89.50 160 ASP A CA 1
ATOM 1281 C C . ASP A 1 160 ? -16.002 4.489 26.989 1.00 89.50 160 ASP A C 1
ATOM 1283 O O . ASP A 1 160 ? -16.800 4.165 26.102 1.00 89.50 160 ASP A O 1
ATOM 1287 N N . THR A 1 161 ? -15.817 3.751 28.078 1.00 87.69 161 THR A N 1
ATOM 1288 C CA . THR A 1 161 ? -16.562 2.531 28.378 1.00 87.69 161 THR A CA 1
ATOM 1289 C C . THR A 1 161 ? -17.804 2.880 29.180 1.00 87.69 161 THR A C 1
ATOM 1291 O O . THR A 1 161 ? -17.732 3.573 30.185 1.00 87.69 161 THR A O 1
ATOM 1294 N N . GLY A 1 162 ? -18.959 2.357 28.786 1.00 84.81 162 GLY A N 1
ATOM 1295 C CA . GLY A 1 162 ? -20.230 2.683 29.430 1.00 84.81 162 GLY A CA 1
ATOM 1296 C C . GLY A 1 162 ? -20.797 4.050 29.034 1.00 84.81 162 GLY A C 1
ATOM 1297 O O . GLY A 1 162 ? -21.912 4.351 29.453 1.00 84.81 162 GLY A O 1
ATOM 1298 N N . ASP A 1 163 ? -20.093 4.827 28.195 1.00 86.00 163 ASP A N 1
ATOM 1299 C CA . ASP A 1 163 ? -20.494 6.172 27.752 1.00 86.00 163 ASP A CA 1
ATOM 1300 C C . ASP A 1 163 ? -20.863 7.077 28.938 1.00 86.00 163 ASP A C 1
ATOM 1302 O O . ASP A 1 163 ? -21.895 7.757 28.949 1.00 86.00 163 ASP A O 1
ATOM 1306 N N . ASP A 1 164 ? -20.035 7.034 29.985 1.00 87.94 164 ASP A N 1
ATOM 1307 C CA . ASP A 1 164 ? -20.288 7.770 31.227 1.00 87.94 164 ASP A CA 1
ATOM 1308 C C . ASP A 1 164 ? -19.759 9.218 31.175 1.00 87.94 164 ASP A C 1
ATOM 1310 O O . ASP A 1 164 ? -19.995 10.019 32.089 1.00 87.94 164 ASP A O 1
ATOM 1314 N N . GLY A 1 165 ? -19.096 9.575 30.068 1.00 89.00 165 GLY A N 1
ATOM 1315 C CA . GLY A 1 165 ? -18.479 10.875 29.823 1.00 89.00 165 GLY A CA 1
ATOM 1316 C C . GLY A 1 165 ? -17.055 10.993 30.367 1.00 89.00 165 GLY A C 1
ATOM 1317 O O . GLY A 1 165 ? -16.443 12.062 30.241 1.00 89.00 165 GLY A O 1
ATOM 1318 N N . THR A 1 166 ? -16.520 9.932 30.972 1.00 91.75 166 THR A N 1
ATOM 1319 C CA . THR A 1 166 ? -15.134 9.819 31.418 1.00 91.75 166 THR A CA 1
ATOM 1320 C C . THR A 1 166 ? -14.350 8.987 30.414 1.00 91.75 166 THR A C 1
ATOM 1322 O O . THR A 1 166 ? -14.604 7.810 30.204 1.00 91.75 166 THR A O 1
ATOM 1325 N N . ILE A 1 167 ? -13.326 9.593 29.815 1.00 89.75 167 ILE A N 1
ATOM 1326 C CA . ILE A 1 167 ? -12.426 8.866 28.921 1.00 89.75 167 ILE A CA 1
ATOM 1327 C C . ILE A 1 167 ? -11.552 7.909 29.741 1.00 89.75 167 ILE A C 1
ATOM 1329 O O . ILE A 1 167 ? -10.740 8.354 30.558 1.00 89.75 167 ILE A O 1
ATOM 1333 N N . ASP A 1 168 ? -11.684 6.611 29.483 1.00 89.25 168 ASP A N 1
ATOM 1334 C CA . ASP A 1 168 ? -10.953 5.552 30.186 1.00 89.25 168 ASP A CA 1
ATOM 1335 C C . ASP A 1 168 ? -9.567 5.303 29.599 1.00 89.25 168 ASP A C 1
ATOM 1337 O O . ASP A 1 168 ? -8.631 4.939 30.312 1.00 89.25 168 ASP A O 1
ATOM 1341 N N . TYR A 1 169 ? -9.421 5.510 28.291 1.00 89.94 169 TYR A N 1
ATOM 1342 C CA . TYR A 1 169 ? -8.152 5.349 27.595 1.00 89.94 169 TYR A CA 1
ATOM 1343 C C . TYR A 1 169 ? -7.920 6.482 26.605 1.00 89.94 169 TYR A C 1
ATOM 1345 O O . TYR A 1 169 ? -8.833 6.941 25.920 1.00 89.94 169 TYR A O 1
ATOM 1353 N N . THR A 1 170 ? -6.671 6.931 26.514 1.00 90.25 170 THR A N 1
ATOM 1354 C CA . THR A 1 170 ? -6.235 7.924 25.534 1.00 90.25 170 THR A CA 1
ATOM 1355 C C . THR A 1 170 ? -4.853 7.573 25.005 1.00 90.25 170 THR A C 1
ATOM 1357 O O . THR A 1 170 ? -3.907 7.425 25.780 1.00 90.25 170 THR A O 1
ATOM 1360 N N . ASN A 1 171 ? -4.714 7.559 23.683 1.00 87.69 171 ASN A N 1
ATOM 1361 C CA . ASN A 1 171 ? -3.436 7.558 22.986 1.00 87.69 171 ASN A CA 1
ATOM 1362 C C . ASN A 1 171 ? -3.299 8.848 22.183 1.00 87.69 171 ASN A C 1
ATOM 1364 O O . ASN A 1 171 ? -3.969 9.018 21.174 1.00 87.69 171 ASN A O 1
ATOM 1368 N N . THR A 1 172 ? -2.422 9.757 22.605 1.00 86.56 172 THR A N 1
ATOM 1369 C CA . THR A 1 172 ? -2.241 11.080 21.975 1.00 86.56 172 THR A CA 1
ATOM 1370 C C . THR A 1 172 ? -1.270 11.082 20.789 1.00 86.56 172 THR A C 1
ATOM 1372 O O . THR A 1 172 ? -0.775 12.136 20.385 1.00 86.56 172 THR A O 1
ATOM 1375 N N . THR A 1 173 ? -0.927 9.909 20.258 1.00 79.00 173 THR A N 1
ATOM 1376 C CA . THR A 1 173 ? 0.040 9.756 19.164 1.00 79.00 173 THR A CA 1
ATOM 1377 C C . THR A 1 173 ? -0.585 9.058 17.961 1.00 79.00 173 THR A C 1
ATOM 1379 O O . THR A 1 173 ? -1.756 8.682 17.984 1.00 79.00 173 THR A O 1
ATOM 1382 N N . VAL A 1 174 ? 0.190 8.930 16.881 1.00 73.31 174 VAL A N 1
ATOM 1383 C CA . VAL A 1 174 ? -0.184 8.098 15.735 1.00 73.31 174 VAL A CA 1
ATOM 1384 C C . VAL A 1 174 ? -0.210 6.644 16.188 1.00 73.31 174 VAL A C 1
ATOM 1386 O O . VAL A 1 174 ? 0.802 6.124 16.667 1.00 73.31 174 VAL A O 1
ATOM 1389 N N . TYR A 1 175 ? -1.358 5.993 16.043 1.00 70.19 175 TYR A N 1
ATOM 1390 C CA . TYR A 1 175 ? -1.535 4.608 16.439 1.00 70.19 175 TYR A CA 1
ATOM 1391 C C . TYR A 1 175 ? -1.161 3.685 15.280 1.00 70.19 175 TYR A C 1
ATOM 1393 O O . TYR A 1 175 ? -1.909 3.527 14.322 1.00 70.19 175 TYR A O 1
ATOM 1401 N N . SER A 1 176 ? 0.024 3.084 15.374 1.00 64.56 176 SER A N 1
ATOM 1402 C CA . SER A 1 176 ? 0.591 2.200 14.343 1.00 64.56 176 SER A CA 1
ATOM 1403 C C . SER A 1 176 ? 0.969 0.809 14.864 1.00 64.56 176 SER A C 1
ATOM 1405 O O . SER A 1 176 ? 1.530 0.002 14.126 1.00 64.56 176 SER A O 1
ATOM 1407 N N . ASN A 1 177 ? 0.678 0.509 16.134 1.00 67.62 177 ASN A N 1
ATOM 1408 C CA . ASN A 1 177 ? 1.040 -0.750 16.789 1.00 67.62 177 ASN A CA 1
ATOM 1409 C C . ASN A 1 177 ? -0.157 -1.333 17.544 1.00 67.62 177 ASN A C 1
ATOM 1411 O O . ASN A 1 177 ? -1.027 -0.590 17.979 1.00 67.62 177 ASN A O 1
ATOM 1415 N N . SER A 1 178 ? -0.162 -2.650 17.763 1.00 75.19 178 SER A N 1
ATOM 1416 C CA . SER A 1 178 ? -1.136 -3.307 18.641 1.00 75.19 178 SER A CA 1
ATOM 1417 C C . SER A 1 178 ? -0.881 -2.960 20.108 1.00 75.19 178 SER A C 1
ATOM 1419 O O . SER A 1 178 ? 0.262 -3.042 20.568 1.00 75.19 178 SER A O 1
ATOM 1421 N N . GLU A 1 179 ? -1.941 -2.682 20.861 1.00 80.19 179 GLU A N 1
ATOM 1422 C CA . GLU A 1 179 ? -1.880 -2.436 22.303 1.00 80.19 179 GLU A CA 1
ATOM 1423 C C . GLU A 1 179 ? -2.968 -3.231 23.032 1.00 80.19 179 GLU A C 1
ATOM 1425 O O . GLU A 1 179 ? -4.085 -3.358 22.537 1.00 80.19 179 GLU A O 1
ATOM 1430 N N . THR A 1 180 ? -2.639 -3.761 24.212 1.00 81.12 180 THR A N 1
ATOM 1431 C CA . THR A 1 180 ? -3.622 -4.338 25.136 1.00 81.12 180 THR A CA 1
ATOM 1432 C C . THR A 1 180 ? -4.034 -3.264 26.130 1.00 81.12 180 THR A C 1
ATOM 1434 O O . THR A 1 180 ? -3.180 -2.709 26.820 1.00 81.12 180 THR A O 1
ATOM 1437 N N . ILE A 1 181 ? -5.333 -2.984 26.195 1.00 80.75 181 ILE A N 1
ATOM 1438 C CA . ILE A 1 181 ? -5.901 -1.920 27.021 1.00 80.75 181 ILE A CA 1
ATOM 1439 C C . ILE A 1 181 ? -6.773 -2.559 28.099 1.00 80.75 181 ILE A C 1
ATOM 1441 O O . ILE A 1 181 ? -7.705 -3.297 27.783 1.00 80.75 181 ILE A O 1
ATOM 1445 N N . ASP A 1 182 ? -6.489 -2.240 29.360 1.00 81.56 182 ASP A N 1
ATOM 1446 C CA . ASP A 1 182 ? -7.388 -2.557 30.467 1.00 81.56 182 ASP A CA 1
ATOM 1447 C C . ASP A 1 182 ? -8.506 -1.507 30.505 1.00 81.56 182 ASP A C 1
ATOM 1449 O O . ASP A 1 182 ? -8.272 -0.339 30.821 1.00 81.56 182 ASP A O 1
ATOM 1453 N N . ILE A 1 183 ? -9.724 -1.919 30.156 1.00 80.19 183 ILE A N 1
ATOM 1454 C CA . ILE A 1 183 ? -10.916 -1.066 30.227 1.00 80.19 183 ILE A CA 1
ATOM 1455 C C . ILE A 1 183 ? -11.358 -0.842 31.679 1.00 80.19 183 ILE A C 1
ATOM 1457 O O . ILE A 1 183 ? -11.126 -1.668 32.568 1.00 80.19 183 ILE A O 1
ATOM 1461 N N . ASN A 1 184 ? -12.033 0.279 31.929 1.00 82.94 184 ASN A N 1
ATOM 1462 C CA . ASN A 1 184 ? -12.517 0.631 33.256 1.00 82.94 184 ASN A CA 1
ATOM 1463 C C . ASN A 1 184 ? -13.716 -0.239 33.658 1.00 82.94 184 ASN A C 1
ATOM 1465 O O . ASN A 1 184 ? -14.873 0.054 33.360 1.00 82.94 184 ASN A O 1
ATOM 1469 N N . VAL A 1 185 ? -13.431 -1.305 34.406 1.00 81.56 185 VAL A N 1
ATOM 1470 C CA . VAL A 1 185 ? -14.443 -2.247 34.912 1.00 81.56 185 VAL A CA 1
ATOM 1471 C C . VAL A 1 185 ? -15.517 -1.549 35.756 1.00 81.56 185 VAL A C 1
ATOM 1473 O O . VAL A 1 185 ? -16.668 -1.978 35.767 1.00 81.56 185 VAL A O 1
ATOM 1476 N N . THR A 1 186 ? -15.175 -0.450 36.437 1.00 85.12 186 THR A N 1
ATOM 1477 C CA . THR A 1 186 ? -16.146 0.295 37.255 1.00 85.12 186 THR A CA 1
ATOM 1478 C C . THR A 1 186 ? -17.195 0.973 36.379 1.00 85.12 186 THR A C 1
ATOM 1480 O O . THR A 1 186 ? -18.369 0.965 36.736 1.00 85.12 186 THR A O 1
ATOM 1483 N N . ALA A 1 187 ? -16.800 1.520 35.227 1.00 86.00 187 ALA A N 1
ATOM 1484 C CA . ALA A 1 187 ? -17.728 2.158 34.297 1.00 86.00 187 ALA A CA 1
ATOM 1485 C C . ALA A 1 187 ? -18.705 1.136 33.689 1.00 86.00 187 ALA A C 1
ATOM 1487 O O . ALA A 1 187 ? -19.913 1.373 33.665 1.00 86.00 187 ALA A O 1
ATOM 1488 N N . VAL A 1 188 ? -18.209 -0.058 33.332 1.00 83.06 188 VAL A N 1
ATOM 1489 C CA . VAL A 1 188 ? -19.056 -1.192 32.913 1.00 83.06 188 VAL A CA 1
ATOM 1490 C C . VAL A 1 188 ? -20.067 -1.554 34.002 1.00 83.06 188 VAL A C 1
ATOM 1492 O O . VAL A 1 188 ? -21.259 -1.656 33.719 1.00 83.06 188 VAL A O 1
ATOM 1495 N N . GLN A 1 189 ? -19.617 -1.721 35.250 1.00 83.12 189 GLN A N 1
ATOM 1496 C CA . GLN A 1 189 ? -20.509 -2.085 36.353 1.00 83.12 189 GLN A CA 1
ATOM 1497 C C . GLN A 1 189 ? -21.557 -0.999 36.622 1.00 83.12 189 GLN A C 1
ATOM 1499 O O . GLN A 1 189 ? -22.731 -1.315 36.773 1.00 83.12 189 GLN A O 1
ATOM 1504 N N . ASN A 1 190 ? -21.164 0.277 36.613 1.00 86.88 190 ASN A N 1
ATOM 1505 C CA . ASN A 1 190 ? -22.092 1.394 36.793 1.00 86.88 190 ASN A CA 1
ATOM 1506 C C . ASN A 1 190 ? -23.174 1.422 35.701 1.00 86.88 190 ASN A C 1
ATOM 1508 O O . ASN A 1 190 ? -24.341 1.713 35.986 1.00 86.88 190 ASN A O 1
ATOM 1512 N N . TYR A 1 191 ? -22.802 1.113 34.453 1.00 86.31 191 TYR A N 1
ATOM 1513 C CA . TYR A 1 191 ? -23.771 0.985 33.369 1.00 86.31 191 TYR A CA 1
ATOM 1514 C C . TYR A 1 191 ? -24.736 -0.174 33.638 1.00 86.31 191 TYR A C 1
ATOM 1516 O O . TYR A 1 191 ? -25.947 0.013 33.562 1.00 86.31 191 TYR A O 1
ATOM 1524 N N . LEU A 1 192 ? -24.224 -1.348 34.016 1.00 84.62 192 LEU A N 1
ATOM 1525 C CA . LEU A 1 192 ? -25.052 -2.522 34.311 1.00 84.62 192 LEU A CA 1
ATOM 1526 C C . LEU A 1 192 ? -25.988 -2.317 35.507 1.00 84.62 192 LEU A C 1
ATOM 1528 O O . LEU A 1 192 ? -27.135 -2.745 35.468 1.00 84.62 192 LEU A O 1
ATOM 1532 N N . ASP A 1 193 ? -25.544 -1.608 36.541 1.00 86.56 193 ASP A N 1
ATOM 1533 C CA . ASP A 1 193 ? -26.365 -1.318 37.723 1.00 86.56 193 ASP A CA 1
ATOM 1534 C C . ASP A 1 193 ? -27.554 -0.394 37.405 1.00 86.56 193 ASP A C 1
ATOM 1536 O O . ASP A 1 193 ? -28.532 -0.344 38.155 1.00 86.56 193 ASP A O 1
ATOM 1540 N N . SER A 1 194 ? -27.466 0.372 36.313 1.00 87.56 194 SER A N 1
ATOM 1541 C CA . SER A 1 194 ? -28.480 1.350 35.906 1.00 87.56 194 SER A CA 1
ATOM 1542 C C . SER A 1 194 ? -29.215 0.988 34.615 1.00 87.56 194 SER A C 1
ATOM 1544 O O . SER A 1 194 ? -30.215 1.635 34.283 1.00 87.56 194 SER A O 1
ATOM 1546 N N . CYS A 1 195 ? -28.756 -0.036 33.895 1.00 86.56 195 CYS A N 1
ATOM 1547 C CA . CYS A 1 195 ? -29.375 -0.458 32.654 1.00 86.56 195 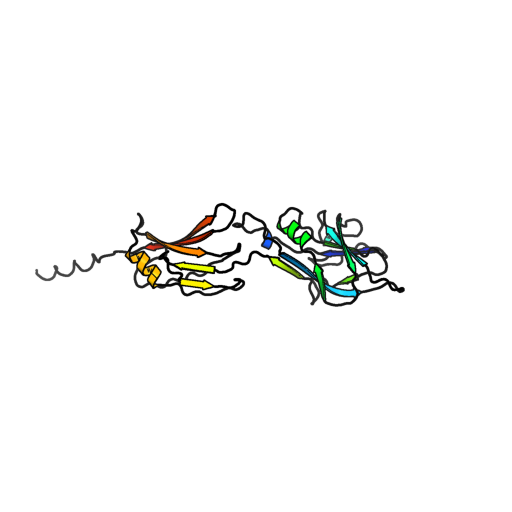CYS A CA 1
ATOM 1548 C C . CYS A 1 195 ? -30.771 -1.033 32.915 1.00 86.56 195 CYS A C 1
ATOM 1550 O O . CYS A 1 195 ? -31.061 -1.630 33.950 1.00 86.56 195 CYS A O 1
ATOM 1552 N N . THR A 1 196 ? -31.667 -0.830 31.954 1.00 91.38 196 THR A N 1
ATOM 1553 C CA . THR A 1 196 ? -32.932 -1.564 31.902 1.00 91.38 196 THR A CA 1
ATOM 1554 C C . THR A 1 196 ? -32.747 -2.674 30.875 1.00 91.38 196 THR A C 1
ATOM 1556 O O . THR A 1 196 ? -32.595 -2.331 29.699 1.00 91.38 196 THR A O 1
ATOM 1559 N N . PRO A 1 197 ? -32.720 -3.953 31.292 1.00 86.62 197 PRO A N 1
ATOM 1560 C CA . PRO A 1 197 ? -32.570 -5.062 30.362 1.00 86.62 197 PRO A CA 1
ATOM 1561 C C . PRO A 1 197 ? -33.670 -5.061 29.297 1.00 86.62 197 PRO A C 1
ATOM 1563 O O . PRO A 1 197 ? -34.786 -4.579 29.533 1.00 86.62 197 PRO A O 1
ATOM 1566 N N . ASP A 1 198 ? -33.351 -5.567 28.111 1.00 81.06 198 ASP A N 1
ATOM 1567 C CA . ASP A 1 198 ? -34.323 -5.738 27.037 1.00 81.06 198 ASP A CA 1
ATOM 1568 C C . ASP A 1 198 ? -35.220 -6.977 27.250 1.00 81.06 198 ASP A C 1
ATOM 1570 O O . ASP A 1 198 ? -35.299 -7.544 28.337 1.00 81.06 198 ASP A O 1
ATOM 1574 N N . ALA A 1 199 ? -35.969 -7.376 26.217 1.00 86.00 199 ALA A N 1
ATOM 1575 C CA . ALA A 1 199 ? -36.898 -8.506 26.303 1.00 86.00 199 ALA A CA 1
ATOM 1576 C C . ALA A 1 199 ? -36.209 -9.875 26.473 1.00 86.00 199 ALA A C 1
ATOM 1578 O O . ALA A 1 199 ? -36.903 -10.861 26.726 1.00 86.00 199 ALA A O 1
ATOM 1579 N N . GLU A 1 200 ? -34.890 -9.935 26.302 1.00 82.06 200 GLU A N 1
ATOM 1580 C CA . GLU A 1 200 ? -34.054 -11.124 26.468 1.00 82.06 200 GLU A CA 1
ATOM 1581 C C . GLU A 1 200 ? -33.209 -11.038 27.756 1.00 82.06 200 GLU A C 1
ATOM 1583 O O . GLU A 1 200 ? -32.282 -11.823 27.937 1.00 82.06 200 GLU A O 1
ATOM 1588 N N . ASP A 1 201 ? -33.544 -10.100 28.655 1.00 80.31 201 ASP A N 1
ATOM 1589 C CA . ASP A 1 201 ? -32.812 -9.784 29.888 1.00 80.31 201 ASP A CA 1
ATOM 1590 C C . ASP A 1 201 ? -31.365 -9.327 29.637 1.00 80.31 201 ASP A C 1
ATOM 1592 O O . ASP A 1 201 ? -30.474 -9.521 30.469 1.00 80.31 201 ASP A O 1
ATOM 1596 N N . LEU A 1 202 ? -31.138 -8.658 28.500 1.00 74.44 202 LEU A N 1
ATOM 1597 C CA . LEU A 1 202 ? -29.822 -8.190 28.086 1.00 74.44 202 LEU A CA 1
ATOM 1598 C C . LEU A 1 202 ? -29.633 -6.682 28.255 1.00 74.44 202 LEU A C 1
ATOM 1600 O O . LEU A 1 202 ? -30.494 -5.877 27.895 1.00 74.44 202 LEU A O 1
ATOM 1604 N N . CYS A 1 203 ? -28.447 -6.286 28.714 1.00 80.62 203 CYS A N 1
ATOM 1605 C CA . CYS A 1 203 ? -27.991 -4.898 28.687 1.00 80.62 203 CYS A CA 1
ATOM 1606 C C . CYS A 1 203 ? -26.897 -4.695 27.642 1.00 80.62 203 CYS A C 1
ATOM 1608 O O . CYS A 1 203 ? -25.913 -5.428 27.635 1.00 80.62 203 CYS A O 1
ATOM 1610 N N . ASN A 1 204 ? -27.057 -3.671 26.798 1.00 81.88 204 ASN A N 1
ATOM 1611 C CA . ASN A 1 204 ? -26.086 -3.287 25.773 1.00 81.88 204 ASN A CA 1
ATOM 1612 C C . ASN A 1 204 ? -25.130 -2.224 26.316 1.00 81.88 204 ASN A C 1
ATOM 1614 O O . ASN A 1 204 ? -25.430 -1.036 26.237 1.00 81.88 204 ASN A O 1
ATOM 1618 N N . VAL A 1 205 ? -23.996 -2.647 26.871 1.00 81.62 205 VAL A N 1
ATOM 1619 C CA . VAL A 1 205 ? -22.961 -1.735 27.375 1.00 81.62 205 VAL A CA 1
ATOM 1620 C C . VAL A 1 205 ? -22.297 -1.034 26.188 1.00 81.62 205 VAL A C 1
ATOM 1622 O O . VAL A 1 205 ? -21.696 -1.731 25.364 1.00 81.62 205 VAL A O 1
ATOM 1625 N N . PRO A 1 206 ? -22.386 0.303 26.081 1.00 82.50 206 PRO A N 1
ATOM 1626 C CA . PRO A 1 206 ? -21.761 1.038 24.996 1.00 82.50 206 PRO A CA 1
ATOM 1627 C C . PRO A 1 206 ? -20.257 1.165 25.240 1.00 82.50 206 PRO A C 1
ATOM 1629 O O . PRO A 1 206 ? -19.801 1.347 26.366 1.00 82.50 206 PRO A O 1
ATOM 1632 N N . PHE A 1 207 ? -19.480 1.122 24.170 1.00 81.44 207 PHE A N 1
ATOM 1633 C CA . PHE A 1 207 ? -18.063 1.466 24.165 1.00 81.44 207 PHE A CA 1
ATOM 1634 C C . PHE A 1 207 ? -17.865 2.529 23.102 1.00 81.44 207 PHE A C 1
ATOM 1636 O O . PHE A 1 207 ? -18.068 2.236 21.940 1.00 81.44 207 PHE A O 1
ATOM 1643 N N . LYS A 1 208 ? -17.465 3.754 23.422 1.00 83.25 208 LYS A N 1
ATOM 1644 C CA . LYS A 1 208 ? -17.202 4.758 22.384 1.00 83.25 208 LYS A CA 1
ATOM 1645 C C . LYS A 1 208 ? -15.730 4.800 22.051 1.00 83.25 208 LYS A C 1
ATOM 1647 O O . LYS A 1 208 ? -14.919 5.173 22.890 1.00 83.25 208 LYS A O 1
ATOM 1652 N N . ILE A 1 209 ? -15.400 4.454 20.811 1.00 85.19 209 ILE A N 1
ATOM 1653 C CA . ILE A 1 209 ? -14.049 4.583 20.268 1.00 85.19 209 ILE A CA 1
ATOM 1654 C C . ILE A 1 209 ? -14.032 5.752 19.291 1.00 85.19 209 ILE A C 1
ATOM 1656 O O . ILE A 1 209 ? -14.797 5.768 18.325 1.00 85.19 209 ILE A O 1
ATOM 1660 N N . HIS A 1 210 ? -13.141 6.709 19.529 1.00 85.19 210 HIS A N 1
ATOM 1661 C CA . HIS A 1 210 ? -12.970 7.906 18.705 1.00 85.19 210 HIS A CA 1
ATOM 1662 C C . HIS A 1 210 ? -11.527 8.029 18.213 1.00 85.19 210 HIS A C 1
ATOM 1664 O O . HIS A 1 210 ? -10.598 7.580 18.884 1.00 85.19 210 HIS A O 1
ATOM 1670 N N . S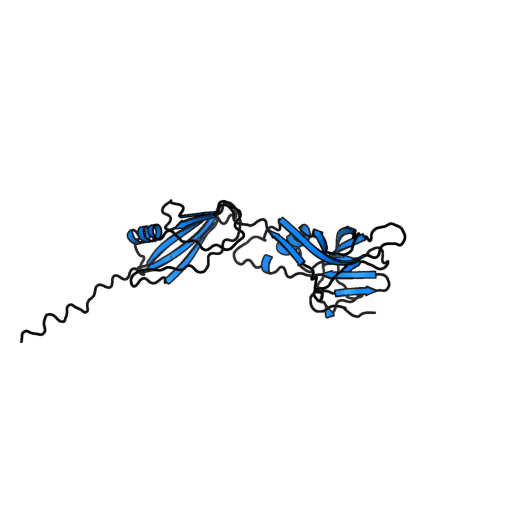ER A 1 211 ? -11.349 8.661 17.051 1.00 84.88 211 SER A N 1
ATOM 1671 C CA . SER A 1 211 ? -10.057 9.116 16.534 1.00 84.88 211 SER A CA 1
ATOM 1672 C C . SER A 1 211 ? -10.223 10.459 15.823 1.00 84.88 211 SER A C 1
ATOM 1674 O O . SER A 1 211 ? -11.231 10.705 15.162 1.00 84.88 211 SER A O 1
ATOM 1676 N N . ASP A 1 212 ? -9.209 11.319 15.919 1.00 80.50 212 ASP A N 1
ATOM 1677 C CA . ASP A 1 212 ? -9.184 12.612 15.225 1.00 80.50 212 ASP A CA 1
ATOM 1678 C C . ASP A 1 212 ? -8.802 12.495 13.735 1.00 80.50 212 ASP A C 1
ATOM 1680 O O . ASP A 1 212 ? -8.863 13.486 13.003 1.00 80.50 212 ASP A O 1
ATOM 1684 N N . ALA A 1 213 ? -8.400 11.305 13.274 1.00 72.31 213 ALA A N 1
ATOM 1685 C CA . ALA A 1 213 ? -8.036 11.039 11.885 1.00 72.31 213 ALA A CA 1
ATOM 1686 C C . ALA A 1 213 ? -8.779 9.823 11.326 1.00 72.31 213 ALA A C 1
ATOM 1688 O O . ALA A 1 213 ? -9.261 8.957 12.053 1.00 72.31 213 ALA A O 1
ATOM 1689 N N . ILE A 1 214 ? -8.857 9.766 9.997 1.00 68.81 214 ILE A N 1
ATOM 1690 C CA . ILE A 1 214 ? -9.331 8.577 9.292 1.00 68.81 214 ILE A CA 1
ATOM 1691 C C . ILE A 1 214 ? -8.279 7.487 9.478 1.00 68.81 214 ILE A C 1
ATOM 1693 O O . ILE A 1 214 ? -7.105 7.712 9.206 1.00 68.81 214 ILE A O 1
ATOM 1697 N N . GLY A 1 215 ? -8.713 6.302 9.887 1.00 67.62 215 GLY A N 1
ATOM 1698 C CA . GLY A 1 215 ? -7.847 5.140 9.945 1.00 67.62 215 GLY A CA 1
ATOM 1699 C C . GLY A 1 215 ? -8.575 3.888 10.389 1.00 67.62 215 GLY A C 1
ATOM 1700 O O . GLY A 1 215 ? -9.785 3.905 10.627 1.00 67.62 215 GLY A O 1
ATOM 1701 N N . GLN A 1 216 ? -7.836 2.785 10.469 1.00 70.31 216 GLN A N 1
ATOM 1702 C CA . GLN A 1 216 ? -8.376 1.512 10.925 1.00 70.31 216 GLN A CA 1
ATOM 1703 C C . GLN A 1 216 ? -8.000 1.273 12.387 1.00 70.31 216 GLN A C 1
ATOM 1705 O O . GLN A 1 216 ? -6.826 1.159 12.726 1.00 70.31 216 GLN A O 1
ATOM 1710 N N . ILE A 1 217 ? -9.012 1.138 13.241 1.00 72.69 217 ILE A N 1
ATOM 1711 C CA . ILE A 1 217 ? -8.853 0.627 14.603 1.00 72.69 217 ILE A CA 1
ATOM 1712 C C . ILE A 1 217 ? -9.466 -0.768 14.622 1.00 72.69 217 ILE A C 1
ATOM 1714 O O . ILE A 1 217 ? -10.653 -0.933 14.337 1.00 72.69 217 ILE A O 1
ATOM 1718 N N . ILE A 1 218 ? -8.649 -1.774 14.928 1.00 73.62 218 ILE A N 1
ATOM 1719 C CA . ILE A 1 218 ? -9.101 -3.154 15.101 1.00 73.62 218 ILE A CA 1
ATOM 1720 C C . ILE A 1 218 ? -9.146 -3.436 16.597 1.00 73.62 218 ILE A C 1
ATOM 1722 O O . ILE A 1 218 ? -8.127 -3.343 17.276 1.00 73.62 218 ILE A O 1
ATOM 1726 N N . VAL A 1 219 ? -10.324 -3.804 17.093 1.00 76.12 219 VAL A N 1
ATOM 1727 C CA . VAL A 1 219 ? -10.493 -4.339 18.446 1.00 76.12 219 VAL A CA 1
ATOM 1728 C C . VAL A 1 219 ? -10.625 -5.849 18.326 1.00 76.12 219 VAL A C 1
ATOM 1730 O O . VAL A 1 219 ? -11.525 -6.342 17.646 1.00 76.12 219 VAL A O 1
ATOM 1733 N N . SER A 1 220 ? -9.722 -6.584 18.966 1.00 71.69 220 SER A N 1
ATOM 1734 C CA . SER A 1 220 ? -9.755 -8.044 19.034 1.00 71.69 220 SER A CA 1
ATOM 1735 C C . SER A 1 220 ? -9.590 -8.514 20.473 1.00 71.69 220 SER A C 1
ATOM 1737 O O . SER A 1 220 ? -9.182 -7.747 21.342 1.00 71.69 220 SER A O 1
ATOM 1739 N N . ASP A 1 221 ? -9.922 -9.785 20.710 1.00 71.62 221 ASP A N 1
ATOM 1740 C CA . ASP A 1 221 ? -9.625 -10.480 21.966 1.00 71.62 221 ASP A CA 1
ATOM 1741 C C . ASP A 1 221 ? -10.183 -9.773 23.213 1.00 71.62 221 ASP A C 1
ATOM 1743 O O . ASP A 1 221 ? -9.524 -9.706 24.249 1.00 71.62 221 ASP A O 1
ATOM 1747 N N . LEU A 1 222 ? -11.411 -9.244 23.127 1.00 73.75 222 LEU A N 1
ATOM 1748 C CA . LEU A 1 222 ? -12.098 -8.673 24.284 1.00 73.75 222 LEU A CA 1
ATOM 1749 C C . LEU A 1 222 ? -12.320 -9.770 25.338 1.00 73.75 222 LEU A C 1
ATOM 1751 O O . LEU A 1 222 ? -13.176 -10.640 25.179 1.00 73.75 222 LEU A O 1
ATOM 1755 N N . VAL A 1 223 ? -11.532 -9.727 26.413 1.00 67.94 223 VAL A N 1
ATOM 1756 C CA . VAL A 1 223 ? -11.636 -10.651 27.546 1.00 67.94 223 VAL A CA 1
ATOM 1757 C C . VAL A 1 223 ? -12.394 -9.980 28.678 1.00 67.94 223 VAL A C 1
ATOM 1759 O O . VAL A 1 223 ? -12.022 -8.899 29.129 1.00 67.94 223 VAL A O 1
ATOM 1762 N N . ILE A 1 224 ? -13.429 -10.653 29.179 1.00 65.94 224 ILE A N 1
ATOM 1763 C CA . ILE A 1 224 ? -14.270 -10.143 30.263 1.00 65.94 224 ILE A CA 1
ATOM 1764 C C . ILE A 1 224 ? -14.353 -11.192 31.350 1.00 65.94 224 ILE A C 1
ATOM 1766 O O . ILE A 1 224 ? -14.793 -12.318 31.126 1.00 65.94 224 ILE A O 1
ATOM 1770 N N . LEU A 1 225 ? -13.900 -10.803 32.536 1.00 63.66 225 LEU A N 1
ATOM 1771 C CA . LEU A 1 225 ? -13.949 -11.622 33.734 1.00 63.66 225 LEU A CA 1
ATOM 1772 C C . LEU A 1 225 ? -15.050 -11.067 34.635 1.00 63.66 225 LEU A C 1
ATOM 1774 O O . LEU A 1 225 ? -14.954 -9.936 35.104 1.00 63.66 225 LEU A O 1
ATOM 1778 N N . TYR A 1 226 ? -16.079 -11.866 34.887 1.00 62.41 226 TYR A N 1
ATOM 1779 C CA . TYR A 1 226 ? -17.202 -11.522 35.756 1.00 62.41 226 TYR A CA 1
ATOM 1780 C C . TYR A 1 226 ? -17.322 -12.536 36.903 1.00 62.41 226 TYR A C 1
ATOM 1782 O O . TYR A 1 226 ? -16.800 -13.650 36.828 1.00 62.41 226 TYR A O 1
ATOM 1790 N N . GLN A 1 227 ? -17.987 -12.140 37.991 1.00 52.97 227 GLN A N 1
ATOM 1791 C CA . GLN A 1 227 ? -18.339 -13.031 39.100 1.00 52.97 227 GLN A CA 1
ATOM 1792 C C . GLN A 1 227 ? -19.848 -13.320 39.046 1.00 52.97 227 GLN A C 1
ATOM 1794 O O . GLN A 1 227 ? -20.636 -12.388 39.156 1.00 52.97 227 GLN A O 1
ATOM 1799 N N . GLY A 1 228 ? -20.240 -14.591 38.879 1.00 61.16 228 GLY A N 1
ATOM 1800 C CA . GLY A 1 228 ? -21.643 -15.039 38.764 1.00 61.16 228 GLY A CA 1
ATOM 1801 C C . GLY A 1 228 ? -21.960 -15.721 37.424 1.00 61.16 228 GLY A C 1
ATOM 1802 O O . GLY A 1 228 ? -21.057 -15.913 36.612 1.00 61.16 228 GLY A O 1
ATOM 1803 N N . ASP A 1 229 ? -23.231 -16.064 37.191 1.00 52.56 229 ASP A N 1
ATOM 1804 C CA . ASP A 1 229 ? -23.740 -16.631 35.927 1.00 52.56 229 ASP A CA 1
ATOM 1805 C C . ASP A 1 229 ? -24.063 -15.523 34.907 1.00 52.56 229 ASP A C 1
ATOM 1807 O O . ASP A 1 229 ? -25.178 -15.395 34.411 1.00 52.56 229 ASP A O 1
ATOM 1811 N N . LEU A 1 230 ? -23.082 -14.669 34.609 1.00 50.50 230 LEU A N 1
ATOM 1812 C CA . LEU A 1 230 ? -23.171 -13.779 33.450 1.00 50.50 230 LEU A CA 1
ATOM 1813 C C . LEU A 1 230 ? -22.829 -14.592 32.191 1.00 50.50 230 LEU A C 1
ATOM 1815 O O . LEU A 1 230 ? -22.022 -15.516 32.242 1.00 50.50 230 LEU A O 1
ATOM 1819 N N . TYR A 1 231 ? -23.404 -14.251 31.046 1.00 52.62 231 TYR A N 1
ATOM 1820 C CA . TYR A 1 231 ? -22.941 -14.743 29.749 1.00 52.62 231 TYR A CA 1
ATOM 1821 C C . TYR A 1 231 ? -22.812 -13.547 28.813 1.00 52.62 231 TYR A C 1
ATOM 1823 O O . TYR A 1 231 ? -23.710 -12.708 28.739 1.00 52.62 231 TYR A O 1
ATOM 1831 N N . VAL A 1 232 ? -21.672 -13.457 28.126 1.00 54.25 232 VAL A N 1
ATOM 1832 C CA . VAL A 1 232 ? -21.496 -12.520 27.013 1.00 54.25 232 VAL A CA 1
ATOM 1833 C C . VAL A 1 232 ? -22.096 -13.202 25.794 1.00 54.25 232 VAL A C 1
ATOM 1835 O O . VAL A 1 232 ? -21.505 -14.149 25.277 1.00 54.25 232 VAL A O 1
ATOM 1838 N N . ASP A 1 233 ? -23.283 -12.770 25.380 1.00 46.47 233 ASP A N 1
ATOM 1839 C CA . ASP A 1 233 ? -23.960 -13.385 24.237 1.00 46.47 233 ASP A CA 1
ATOM 1840 C C . ASP A 1 233 ? -23.337 -12.900 22.923 1.00 46.47 233 ASP A C 1
ATOM 1842 O O . ASP A 1 233 ? -22.942 -13.697 22.075 1.00 46.47 233 ASP A O 1
ATOM 1846 N N . ASN A 1 234 ? -23.161 -11.582 22.784 1.00 49.16 234 ASN A N 1
ATOM 1847 C CA . ASN A 1 234 ? -22.613 -10.970 21.580 1.00 49.16 234 ASN A CA 1
ATOM 1848 C C . ASN A 1 234 ? -21.886 -9.646 21.875 1.00 49.16 234 ASN A C 1
ATOM 1850 O O . ASN A 1 234 ? -22.239 -8.900 22.791 1.00 49.16 234 ASN A O 1
ATOM 1854 N N . VAL A 1 235 ? -20.875 -9.349 21.054 1.00 51.09 235 VAL A N 1
ATOM 1855 C CA . VAL A 1 235 ? -20.241 -8.029 20.953 1.00 51.09 235 VAL A CA 1
ATOM 1856 C C . VAL A 1 235 ? -20.621 -7.471 19.588 1.00 51.09 235 VAL A C 1
ATOM 1858 O O . VAL A 1 235 ? -20.068 -7.861 18.560 1.00 51.09 235 VAL A O 1
ATOM 1861 N N . TYR A 1 236 ? -21.619 -6.602 19.566 1.00 46.03 236 TYR A N 1
ATOM 1862 C CA . TYR A 1 236 ? -22.000 -5.844 18.380 1.00 46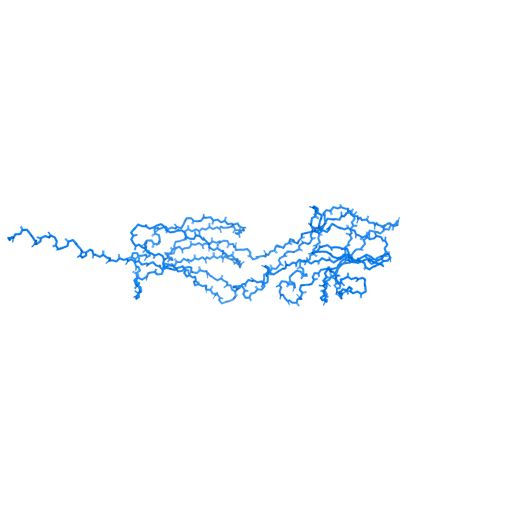.03 236 TYR A CA 1
ATOM 1863 C C . TYR A 1 236 ? -21.136 -4.602 18.269 1.00 46.03 236 TYR A C 1
ATOM 1865 O O . TYR A 1 236 ? -20.510 -4.222 19.241 1.00 46.03 236 TYR A O 1
ATOM 1873 N N . ALA A 1 237 ? -21.101 -3.961 17.105 1.00 43.78 237 ALA A N 1
ATOM 1874 C CA . ALA A 1 237 ? -20.445 -2.678 16.900 1.00 43.78 237 ALA A CA 1
ATOM 1875 C C . ALA A 1 237 ? -21.340 -1.781 16.041 1.00 43.78 237 ALA A C 1
ATOM 1877 O O . ALA A 1 237 ? -21.545 -2.062 14.860 1.00 43.78 237 ALA A O 1
ATOM 1878 N N . ASN A 1 238 ? -21.885 -0.709 16.615 1.00 39.97 238 ASN A N 1
ATOM 1879 C CA . ASN A 1 238 ? -22.611 0.314 15.875 1.00 39.97 238 ASN A CA 1
ATOM 1880 C C . ASN A 1 238 ? -21.609 1.320 15.311 1.00 39.97 238 ASN A C 1
ATOM 1882 O O . ASN A 1 238 ? -20.996 2.094 16.035 1.00 39.97 238 ASN A O 1
ATOM 1886 N N . VAL A 1 239 ? -21.417 1.311 13.999 1.00 41.34 239 VAL A N 1
ATOM 1887 C CA . VAL A 1 239 ? -20.514 2.252 13.333 1.00 41.34 239 VAL A CA 1
ATOM 1888 C C . VAL A 1 239 ? -21.291 3.515 12.963 1.00 41.34 239 VAL A C 1
ATOM 1890 O O . VAL A 1 239 ? -22.206 3.454 12.138 1.00 41.34 239 VAL A O 1
ATOM 1893 N N . TYR A 1 240 ? -20.933 4.665 13.540 1.00 41.03 240 TYR A N 1
ATOM 1894 C CA . TYR A 1 240 ? -21.542 5.952 13.191 1.00 41.03 240 TYR A CA 1
ATOM 1895 C C . TYR A 1 240 ? -20.669 6.692 12.182 1.00 41.03 240 TYR A C 1
ATOM 1897 O O . TYR A 1 240 ? -19.488 6.953 12.414 1.00 41.03 240 TYR A O 1
ATOM 1905 N N . TYR A 1 241 ? -21.279 7.075 11.062 1.00 37.38 241 TYR A N 1
ATOM 1906 C CA . TYR A 1 241 ? -20.672 7.959 10.073 1.00 37.38 241 TYR A CA 1
ATOM 1907 C C . TYR A 1 241 ? -21.144 9.393 10.320 1.00 37.38 241 TYR A C 1
ATOM 1909 O O . TYR A 1 241 ? -22.345 9.673 10.325 1.00 37.38 241 TYR A O 1
ATOM 1917 N N . GLY A 1 242 ? -20.203 10.318 10.506 1.00 35.28 242 GLY A N 1
ATOM 1918 C CA . GLY A 1 242 ? -20.508 11.747 10.518 1.00 35.28 242 GLY A CA 1
ATOM 1919 C C . GLY A 1 242 ? -20.915 12.235 9.131 1.00 35.28 242 GLY A C 1
ATOM 1920 O O . GLY A 1 242 ? -20.542 11.642 8.116 1.00 35.28 242 GLY A O 1
ATOM 1921 N N . ASN A 1 243 ? -21.651 13.350 9.070 1.00 33.50 243 ASN A N 1
ATOM 1922 C CA . ASN A 1 243 ? -21.980 14.045 7.820 1.00 33.50 243 ASN A CA 1
ATOM 1923 C C . ASN A 1 243 ? -20.696 14.544 7.125 1.00 33.50 243 ASN A C 1
ATOM 1925 O O . ASN A 1 243 ? -20.308 15.698 7.289 1.00 33.50 243 ASN A O 1
ATOM 1929 N N . GLY A 1 244 ? -20.030 13.670 6.368 1.00 34.03 244 GLY A N 1
ATOM 1930 C CA . GLY A 1 244 ? -18.776 13.989 5.681 1.00 34.03 244 GLY A CA 1
ATOM 1931 C C . GLY A 1 244 ? -17.831 12.819 5.397 1.00 34.03 244 GLY A C 1
ATOM 1932 O O . GLY A 1 244 ? -16.649 13.071 5.193 1.00 34.03 244 GLY A O 1
ATOM 1933 N N . SER A 1 245 ? -18.300 11.563 5.356 1.00 31.38 245 SER A N 1
ATOM 1934 C CA . SER A 1 245 ? -17.437 10.387 5.089 1.00 31.38 245 SER A CA 1
ATOM 1935 C C . SER A 1 245 ? -16.268 10.243 6.083 1.00 31.38 245 SER A C 1
ATOM 1937 O O . SER A 1 245 ? -15.204 9.744 5.743 1.00 31.38 245 SER A O 1
ATOM 1939 N N . GLN A 1 246 ? -16.485 10.656 7.333 1.00 30.61 246 GLN A N 1
ATOM 1940 C CA . GLN A 1 246 ? -15.640 10.300 8.472 1.00 30.61 246 GLN A CA 1
ATOM 1941 C C . GLN A 1 246 ? -16.310 9.158 9.239 1.00 30.61 246 GLN A C 1
ATOM 1943 O O . GLN A 1 246 ? -17.498 9.243 9.568 1.00 30.61 246 GLN A O 1
ATOM 1948 N N . LEU A 1 247 ? -15.548 8.102 9.531 1.00 30.42 247 LEU A N 1
ATOM 1949 C CA . LEU A 1 247 ? -15.854 7.187 10.630 1.00 30.42 247 LEU A CA 1
ATOM 1950 C C . LEU A 1 247 ? -15.792 8.017 11.916 1.00 30.42 247 LEU A C 1
ATOM 1952 O O . LEU A 1 247 ? -14.726 8.495 12.283 1.00 30.42 247 LEU A O 1
ATOM 1956 N N . VAL A 1 248 ? -16.946 8.268 12.532 1.00 30.11 248 VAL A N 1
ATOM 1957 C CA . VAL A 1 248 ? -17.071 9.103 13.742 1.00 30.11 248 VAL A CA 1
ATOM 1958 C C . VAL A 1 248 ? -17.099 8.255 15.013 1.00 30.11 248 VAL A C 1
ATOM 1960 O O . VAL A 1 248 ? -16.909 8.775 16.104 1.00 30.11 248 VAL A O 1
ATOM 1963 N N . GLY A 1 249 ? -17.247 6.941 14.883 1.00 33.22 249 GLY A N 1
ATOM 1964 C CA . GLY A 1 249 ? -16.986 6.020 15.974 1.00 33.22 249 GLY A CA 1
ATOM 1965 C C . GLY A 1 249 ? -17.418 4.606 15.642 1.00 33.22 249 GLY A C 1
ATOM 1966 O O . GLY A 1 249 ? -18.309 4.386 14.817 1.00 33.22 249 GLY A O 1
ATOM 1967 N N . ILE A 1 250 ? -16.766 3.652 16.293 1.00 29.69 250 ILE A N 1
ATOM 1968 C CA . ILE A 1 250 ? -17.288 2.302 16.468 1.00 29.69 250 ILE A CA 1
ATOM 1969 C C . ILE A 1 250 ? -17.842 2.294 17.890 1.00 29.69 250 ILE A C 1
ATOM 1971 O O . ILE A 1 250 ? -17.102 2.580 18.829 1.00 29.69 250 ILE A O 1
ATOM 1975 N N . GLU A 1 251 ? -19.129 2.006 18.039 1.00 32.84 251 GLU A N 1
ATOM 1976 C CA . GLU A 1 251 ? -19.763 1.723 19.320 1.00 32.84 251 GLU A CA 1
ATOM 1977 C C . GLU A 1 251 ? -19.875 0.212 19.507 1.00 32.84 251 GLU A C 1
ATOM 1979 O O . GLU A 1 251 ? -20.918 -0.342 19.146 1.00 32.84 251 GLU A O 1
ATOM 1984 N N . PRO A 1 252 ? -18.853 -0.513 20.006 1.00 32.28 252 PRO A N 1
ATOM 1985 C CA . PRO A 1 252 ? -19.109 -1.856 20.467 1.00 32.28 252 PRO A CA 1
ATOM 1986 C C . PRO A 1 252 ? -20.255 -1.839 21.489 1.00 32.28 252 PRO A C 1
ATOM 1988 O O . PRO A 1 252 ? -20.172 -1.131 22.484 1.00 32.28 252 PRO A O 1
ATOM 1991 N N . ASN A 1 253 ? -21.332 -2.571 21.233 1.00 34.50 253 ASN A N 1
ATOM 1992 C CA . ASN A 1 253 ? -22.367 -2.866 22.206 1.00 34.50 253 ASN A CA 1
ATOM 1993 C C . ASN A 1 253 ? -22.131 -4.286 22.683 1.00 34.50 253 ASN A C 1
ATOM 1995 O O . ASN A 1 253 ? -22.220 -5.234 21.904 1.00 34.50 253 ASN A O 1
ATOM 1999 N N . MET A 1 254 ? -21.834 -4.433 23.961 1.00 39.66 254 MET A N 1
ATOM 2000 C CA . MET A 1 254 ? -21.745 -5.744 24.574 1.00 39.66 254 MET A CA 1
ATOM 2001 C C . MET A 1 254 ? -23.062 -6.078 25.248 1.00 39.66 254 MET A C 1
ATOM 2003 O O . MET A 1 254 ? -23.539 -5.310 26.076 1.00 39.66 254 MET A O 1
ATOM 2007 N N . THR A 1 255 ? -23.591 -7.249 24.935 1.00 39.56 255 THR A N 1
ATOM 2008 C CA . THR A 1 255 ? -24.872 -7.729 25.428 1.00 39.56 255 THR A CA 1
ATOM 2009 C C . THR A 1 255 ? -24.638 -8.677 26.618 1.00 39.56 255 THR A C 1
ATOM 2011 O O . THR A 1 255 ? -24.063 -9.754 26.442 1.00 39.56 255 THR A O 1
ATOM 2014 N N . LEU A 1 256 ? -25.020 -8.261 27.833 1.00 36.12 256 LEU A N 1
ATOM 2015 C CA . LEU A 1 256 ? -24.829 -9.020 29.084 1.00 36.12 256 LEU A CA 1
ATOM 2016 C C . LEU A 1 256 ? -26.170 -9.412 29.720 1.00 36.12 256 LEU A C 1
ATOM 2018 O O . LEU A 1 256 ? -26.999 -8.530 29.939 1.00 36.12 256 LEU A O 1
ATOM 2022 N N . MET A 1 257 ? -26.355 -10.697 30.059 1.00 34.53 257 MET A N 1
ATOM 2023 C CA . MET A 1 257 ? -27.490 -11.174 30.875 1.00 34.53 257 MET A CA 1
ATOM 2024 C C . MET A 1 257 ? -27.185 -11.049 32.364 1.00 34.53 257 MET A C 1
ATOM 2026 O O . MET A 1 257 ? -26.140 -11.525 32.806 1.00 34.53 257 MET A O 1
ATOM 2030 N N . SER A 1 258 ? -28.123 -10.529 33.158 1.00 34.81 258 SER A N 1
ATOM 2031 C CA . SER A 1 258 ? -28.145 -10.824 34.595 1.00 34.81 258 SER A CA 1
ATOM 2032 C C . SER A 1 258 ? -29.175 -11.919 34.854 1.00 34.81 258 SER A C 1
ATOM 2034 O O . SER A 1 258 ? -30.375 -11.650 34.807 1.00 34.81 258 SER A O 1
ATOM 2036 N N . ASP A 1 259 ? -28.736 -13.144 35.141 1.00 37.09 259 ASP A N 1
ATOM 2037 C CA . ASP A 1 259 ? -29.670 -14.160 35.615 1.00 37.09 259 ASP A CA 1
ATOM 2038 C C . ASP A 1 259 ? -30.085 -13.810 37.054 1.00 37.09 259 ASP A C 1
ATOM 2040 O O . ASP A 1 259 ? -29.260 -13.750 37.969 1.00 37.09 259 ASP A O 1
ATOM 2044 N N . THR A 1 260 ? -31.374 -13.542 37.261 1.00 40.53 260 THR A N 1
ATOM 2045 C CA . THR A 1 260 ? -31.966 -13.500 38.604 1.00 40.53 260 THR A CA 1
ATOM 2046 C C . THR A 1 260 ? -32.587 -14.857 38.908 1.00 40.53 260 THR A C 1
ATOM 2048 O O . THR A 1 260 ? -33.782 -14.970 39.176 1.00 40.53 260 THR A O 1
ATOM 2051 N N . TYR A 1 261 ? -31.766 -15.910 38.905 1.00 35.16 261 TYR A N 1
ATOM 2052 C CA . TYR A 1 261 ? -32.183 -17.213 39.407 1.00 35.16 261 TYR A CA 1
ATOM 2053 C C . TYR A 1 261 ? -32.189 -17.186 40.942 1.00 35.16 261 TYR A C 1
ATOM 2055 O O . TYR A 1 261 ? -31.197 -17.465 41.611 1.00 35.16 261 TYR A O 1
ATOM 2063 N N . ILE A 1 262 ? -33.326 -16.789 41.518 1.00 38.88 262 ILE A N 1
ATOM 2064 C CA . ILE A 1 262 ? -33.626 -17.048 42.928 1.00 38.88 262 ILE A CA 1
ATOM 2065 C C . ILE A 1 262 ? -33.944 -18.542 43.061 1.00 38.88 262 ILE A C 1
ATOM 2067 O O . ILE A 1 262 ? -34.875 -19.048 42.438 1.00 38.88 262 ILE A O 1
ATOM 2071 N N . ASP A 1 263 ? -33.162 -19.225 43.895 1.00 50.28 263 ASP A N 1
ATOM 2072 C CA . ASP A 1 263 ? -33.315 -20.618 44.313 1.00 50.28 263 ASP A CA 1
ATOM 2073 C C . ASP A 1 263 ? -34.770 -21.013 44.646 1.00 50.28 263 ASP A C 1
ATOM 2075 O O . ASP A 1 263 ? -35.310 -20.634 45.686 1.00 50.28 263 ASP A O 1
ATOM 2079 N N . GLU A 1 264 ? -35.387 -21.878 43.831 1.00 45.41 264 GLU A N 1
ATOM 2080 C CA . GLU A 1 264 ? -36.621 -22.602 44.201 1.00 45.41 264 GLU A CA 1
ATOM 2081 C C . GLU A 1 264 ? -36.368 -24.049 44.676 1.00 45.41 264 GLU A C 1
ATOM 2083 O O . GLU A 1 264 ? -37.314 -24.813 44.867 1.00 45.41 264 GLU A O 1
ATOM 2088 N N . TRP A 1 265 ? -35.114 -24.458 44.919 1.00 41.19 265 TRP A N 1
ATOM 2089 C CA . TRP A 1 265 ? -34.801 -25.841 45.330 1.00 41.19 265 TRP A CA 1
ATOM 2090 C C . TRP A 1 265 ? -34.508 -26.066 46.823 1.00 41.19 265 TRP A C 1
ATOM 2092 O O . TRP A 1 265 ? -34.567 -27.211 47.261 1.00 41.19 265 TRP A O 1
ATOM 2102 N N . GLU A 1 266 ? -34.315 -25.030 47.649 1.00 49.03 266 GLU A N 1
ATOM 2103 C CA . GLU A 1 266 ? -34.060 -25.214 49.099 1.00 49.03 266 GLU A CA 1
ATOM 2104 C C . GLU A 1 266 ? -35.277 -24.967 50.016 1.00 49.03 266 GLU A C 1
ATOM 2106 O O . GLU A 1 266 ? -35.184 -25.104 51.236 1.00 49.03 266 GLU A O 1
ATOM 2111 N N . ALA A 1 267 ? -36.464 -24.683 49.467 1.00 45.34 267 ALA A N 1
ATOM 2112 C CA . ALA A 1 267 ? -37.685 -24.506 50.268 1.00 45.34 267 ALA A CA 1
ATOM 2113 C C . ALA A 1 267 ? -38.500 -25.801 50.495 1.00 45.34 267 ALA A C 1
ATOM 2115 O O . ALA A 1 267 ? -39.524 -25.760 51.183 1.00 45.34 267 ALA A O 1
ATOM 2116 N N . TRP A 1 268 ? -38.076 -26.953 49.954 1.00 43.00 268 TRP A N 1
ATOM 2117 C CA . TRP A 1 268 ? -38.837 -28.211 50.064 1.00 43.00 268 TRP A CA 1
ATOM 2118 C C . TRP A 1 268 ? -38.341 -29.196 51.134 1.00 43.00 268 TRP A C 1
ATOM 2120 O O . TRP A 1 268 ? -39.059 -30.142 51.448 1.00 43.00 268 TRP A O 1
ATOM 2130 N N . ASP A 1 269 ? -37.194 -28.943 51.774 1.00 51.78 269 ASP A N 1
ATOM 2131 C CA . ASP A 1 269 ? -36.614 -29.870 52.767 1.00 51.78 269 ASP A CA 1
ATOM 2132 C C . ASP A 1 269 ? -36.923 -29.526 54.238 1.00 51.78 269 ASP A C 1
ATOM 2134 O O . ASP A 1 269 ? -36.519 -30.241 55.152 1.00 51.78 269 ASP A O 1
ATOM 2138 N N . ALA A 1 270 ? -37.713 -28.481 54.507 1.00 49.50 270 ALA A N 1
ATOM 2139 C CA . ALA A 1 270 ? -38.084 -28.104 55.878 1.00 49.50 270 ALA A CA 1
ATOM 2140 C C . ALA A 1 270 ? -39.422 -28.696 56.381 1.00 49.50 270 ALA A C 1
ATOM 2142 O O . ALA A 1 270 ? -39.812 -28.415 57.513 1.00 49.50 270 ALA A O 1
ATOM 2143 N N . ASN A 1 271 ? -40.140 -29.501 55.583 1.00 52.34 271 ASN A N 1
ATOM 2144 C CA . ASN A 1 271 ? -41.502 -29.961 55.923 1.00 52.34 271 ASN A CA 1
ATOM 2145 C C . ASN A 1 271 ? -41.734 -31.485 55.894 1.00 52.34 271 ASN A C 1
ATOM 2147 O O . ASN A 1 271 ? -42.886 -31.916 55.936 1.00 52.34 271 ASN A O 1
ATOM 2151 N N . LEU A 1 272 ? -40.683 -32.314 55.871 1.00 49.72 272 LEU A N 1
ATOM 2152 C CA . LEU A 1 272 ? -40.823 -33.782 55.837 1.00 49.72 272 LEU A CA 1
ATOM 2153 C C . LEU A 1 272 ? -40.307 -34.540 57.072 1.00 49.72 272 LEU A C 1
ATOM 2155 O O . LEU A 1 272 ? -40.200 -35.760 57.011 1.00 49.72 272 LEU A O 1
ATOM 2159 N N . ASP A 1 273 ? -40.084 -33.871 58.211 1.00 52.84 273 ASP A N 1
ATOM 2160 C CA . ASP A 1 273 ? -39.697 -34.556 59.463 1.00 52.84 273 ASP A CA 1
ATOM 2161 C C . ASP A 1 273 ? -40.557 -34.169 60.685 1.00 52.84 273 ASP A C 1
ATOM 2163 O O . ASP A 1 273 ? -40.066 -33.909 61.783 1.00 52.84 273 ASP A O 1
ATOM 2167 N N . MET A 1 274 ? -41.882 -34.123 60.498 1.00 50.22 274 MET A N 1
ATOM 2168 C CA . MET A 1 274 ? -42.862 -34.222 61.592 1.00 50.22 274 MET A CA 1
ATOM 2169 C C . MET A 1 274 ? -44.079 -35.042 61.137 1.00 50.22 274 MET A C 1
ATOM 2171 O O . MET A 1 274 ? -45.098 -34.484 60.726 1.00 50.22 274 MET A O 1
ATOM 2175 N N . GLY A 1 275 ? -43.975 -36.371 61.216 1.00 49.38 275 GLY A N 1
ATOM 2176 C CA . GLY A 1 275 ? -45.078 -37.302 60.952 1.00 49.38 275 GLY A CA 1
ATOM 2177 C C . GLY A 1 275 ? -44.715 -38.753 61.205 1.00 49.38 275 GLY A C 1
ATOM 2178 O O . GLY A 1 275 ? -44.075 -39.341 60.312 1.00 49.38 275 GLY A O 1
#

Secondary structure (DSSP, 8-state):
----B-SSSEEEEEETTEEEEEE----HHHH--TT-SS---EEEEEEEEEEEEE---SSSPPPEEEEEEE-S---TTT--GGGPPPEEEEEEEE--SSEEEEEE-HHHHHHHHTTSS----EEEE-SS-SS-EEE--TTSSS--EEEEEES---EEEEEEETT-S---EEEEEE--S-------HHHHHHHHHH----TTSEEEEEEEEE-SS-------------SSS--EEEEEEEEEEETTTEEEEEEEEEEEE------SSSSSTTSSS--

InterPro domains:
  IPR055372 Carbohydrate-binding module family 96 [PF24517] (2-149)

Foldseek 3Di:
DWFFDDDDFKTWADDQLKTKIFGADDPCVQQPPVPQPAGFQFPWKKKKWFWPDFDDDPPDDFQKKWKWAFADADDRRQDYPVNHTDTDTDDIDGDDDGGIDIDTCRVVVRCCRRVVGPRRGMMITRPVSHDDIDTDDCVDPGHIDMDTDTPQFFAFKWKDKQPPVDTQDTDHGGDDDDDDDDGDVVSVVVSVVPADADPVQKFWTWMWIATPGHHDDDDDDDDDDDDDPKDFPDFAWDFDDDPPSGRGTTITTTIIHDDPPDDPPPPPPPPPPDD

Organism: NCBI:txid412755

Sequence (275 aa):
PDTPFGSATEVATEKIDESRSLIHFDLSNFTDFPYLHQPVDVDQSTLKIYVTEVRGHTDESEPEIDLYRITSAWNETGTTWNTRPSISYLYQRNFTSTGWTDIDVTTSTSNFVSETWTNLGWEFVDPSNLFGFKWNTKESSNVPQLIVSSGCDPVNITIDTGDDGTIDYTNTTVYSNSETIDINVTAVQNYLDSCTPDAEDLCNVPFKIHSDAIGQIIVSDLVILYQGDLYVDNVYANVYYGNGSQLVGIEPNMTLMSDTYIDEWEAWDANLDMG